Protein AF-A0A2I0BHC4-F1 (afdb_monomer_lite)

Sequence (201 aa):
MYQMEDRLASLAQVNAEWVNKSEIARGEFNRSLADVNQAHSVHVKDLQKRIRELEDEKEALRKEGRRLRDERTEARDASTGAKEAILEAHHREELLKSEVHSLRALVENSSGWRGRHMEDLEEAVRRAVKIVSASPVGHHVRSQAAFDALLQTLVGVSILNQENIRGPAVLSFCGPKGPDRFFDAESPYPEEIPPPKSYAG

Radius of gyration: 64.4 Å; chains: 1; bounding box: 142×66×162 Å

Secondary structure (DSSP, 8-state):
-HHHHHHHHHHHHHHHHHHHHHHHHHHHHHHHHHHHHHHHHHHHHHHHHHHHHHHHHHHHHHHHHHHHHHHHHHHHHHHHHHHHHHHHHHHHHHHHHHHHHHHHHHHHHHHHHHHHHHHHHHHHHHHHHHHHHHSHHHHH---HHHHHHHHHHHHHTTSS-TTGGGSHHHHTTS-TT-SGGGTS----PPPPPPPPPP---

Foldseek 3Di:
DVVVVVVVVVVVVVVVVVVVVVVVVVVVVVVVVVVVVVVVVVVVVVVVVVVVVVVVVVVVVVVVVVVVVVVVVVVVVVVVVVVVVVVVVVVVVVVVVVVVVVVVVVVVVVVVVVVVVVVVVVVVVVVVVVVLCPDPVVVVPVVLVVLLVVLLVCVVVVVDDPVCCVDPVNQVSNPPVTDCVSVDPDDDDDDDDDDDDDDDD

pLDDT: mean 85.64, std 16.28, range [39.22, 98.88]

Organism: NCBI:txid1088818

Structure (mmCIF, N/CA/C/O backbone):
data_AF-A0A2I0BHC4-F1
#
_entry.id   AF-A0A2I0BHC4-F1
#
loop_
_atom_site.group_PDB
_atom_site.id
_atom_site.type_symbol
_atom_site.label_atom_id
_atom_site.label_alt_id
_atom_site.label_comp_id
_atom_site.label_asym_id
_atom_site.label_entity_id
_atom_site.label_seq_id
_atom_site.pdbx_PDB_ins_code
_atom_site.Cartn_x
_atom_site.Cartn_y
_atom_site.Cartn_z
_atom_site.occupancy
_atom_site.B_iso_or_equiv
_atom_site.auth_seq_id
_atom_site.auth_comp_id
_atom_site.auth_asym_id
_atom_site.auth_atom_id
_atom_site.pdbx_PDB_model_num
ATOM 1 N N . MET A 1 1 ? -60.371 -20.554 84.204 1.00 65.62 1 MET A N 1
ATOM 2 C CA . MET A 1 1 ? -59.142 -19.747 84.048 1.00 65.62 1 MET A CA 1
ATOM 3 C C . MET A 1 1 ? -58.117 -20.475 83.178 1.00 65.62 1 MET A C 1
ATOM 5 O O . MET A 1 1 ? -57.851 -19.982 82.094 1.00 65.62 1 MET A O 1
ATOM 9 N N . TYR A 1 2 ? -57.701 -21.695 83.541 1.00 78.69 2 TYR A N 1
ATOM 10 C CA . TYR A 1 2 ? -56.690 -22.496 82.821 1.00 78.69 2 TYR A CA 1
ATOM 11 C C . TYR A 1 2 ? -56.811 -22.607 81.281 1.00 78.69 2 TYR A C 1
ATOM 13 O O . TYR A 1 2 ? -55.813 -22.468 80.589 1.00 78.69 2 TYR A O 1
ATOM 21 N N . GLN A 1 3 ? -58.004 -22.795 80.697 1.00 84.56 3 GLN A N 1
ATOM 22 C CA . GLN A 1 3 ? -58.142 -22.922 79.226 1.00 84.56 3 GLN A CA 1
ATOM 23 C C . GLN A 1 3 ? -57.771 -21.657 78.429 1.00 84.56 3 GLN A C 1
ATOM 25 O O . GLN A 1 3 ? -57.372 -21.759 77.270 1.00 84.56 3 GLN A O 1
ATOM 30 N N . MET A 1 4 ? -57.947 -20.463 79.007 1.00 89.12 4 MET A N 1
ATOM 31 C CA . MET A 1 4 ? -57.560 -19.223 78.325 1.00 89.12 4 MET A CA 1
ATOM 32 C C . MET A 1 4 ? -56.047 -19.021 78.357 1.00 89.12 4 MET A C 1
ATOM 34 O O . MET A 1 4 ? -55.477 -18.590 77.358 1.00 89.12 4 MET A O 1
ATOM 38 N N . GLU A 1 5 ? -55.406 -19.361 79.473 1.00 90.31 5 GLU A N 1
ATOM 39 C CA . GLU A 1 5 ? -53.951 -19.276 79.635 1.00 90.31 5 GLU A CA 1
ATOM 40 C C . GLU A 1 5 ? -53.238 -20.199 78.640 1.00 90.31 5 GLU A C 1
ATOM 42 O O . GLU A 1 5 ? -52.312 -19.768 77.957 1.00 90.31 5 GLU A O 1
ATOM 47 N N . ASP A 1 6 ? -53.747 -21.419 78.461 1.00 92.56 6 ASP A N 1
ATOM 48 C CA . ASP A 1 6 ? -53.183 -22.409 77.536 1.00 92.56 6 ASP A CA 1
ATOM 49 C C . ASP A 1 6 ? -53.297 -21.974 76.059 1.00 92.56 6 ASP A C 1
ATOM 51 O O . ASP A 1 6 ? -52.372 -22.128 75.254 1.00 92.56 6 ASP A O 1
ATOM 55 N N . ARG A 1 7 ? -54.418 -21.330 75.694 1.00 93.38 7 ARG A N 1
ATOM 56 C CA . ARG A 1 7 ? -54.598 -20.716 74.365 1.00 93.38 7 ARG A CA 1
ATOM 57 C C . ARG A 1 7 ? -53.662 -19.534 74.136 1.00 93.38 7 ARG A C 1
ATOM 59 O O . ARG A 1 7 ? -53.123 -19.401 73.039 1.00 93.38 7 ARG A O 1
ATOM 66 N N . LEU A 1 8 ? -53.480 -18.675 75.140 1.00 94.19 8 LEU A N 1
ATOM 67 C CA . LEU A 1 8 ? -52.561 -17.539 75.051 1.00 94.19 8 LEU A CA 1
ATOM 68 C C . LEU A 1 8 ? -51.112 -18.012 74.909 1.00 94.19 8 LEU A C 1
ATOM 70 O O . LEU A 1 8 ? -50.389 -17.485 74.065 1.00 94.19 8 LEU A O 1
ATOM 74 N N . ALA A 1 9 ? -50.714 -19.041 75.659 1.00 93.56 9 ALA A N 1
ATOM 75 C CA . ALA A 1 9 ? -49.398 -19.660 75.535 1.00 93.56 9 ALA A CA 1
ATOM 76 C C . ALA A 1 9 ? -49.176 -20.252 74.131 1.00 93.56 9 ALA A C 1
ATOM 78 O O . ALA A 1 9 ? -48.150 -19.986 73.504 1.00 93.56 9 ALA A O 1
ATOM 79 N N . SER A 1 10 ? -50.172 -20.964 73.591 1.00 95.00 10 SER A N 1
ATOM 80 C CA . SER A 1 10 ? -50.117 -21.521 72.230 1.00 95.00 10 SER A CA 1
ATOM 81 C C . SER A 1 10 ? -49.962 -20.433 71.159 1.00 95.00 10 SER A C 1
ATOM 83 O O . SER A 1 10 ? -49.148 -20.562 70.245 1.00 95.00 10 SER A O 1
ATOM 85 N N . LEU A 1 11 ? -50.709 -19.329 71.274 1.00 95.75 11 LEU A N 1
ATOM 86 C CA . LEU A 1 11 ? -50.592 -18.194 70.353 1.00 95.75 11 LEU A CA 1
ATOM 87 C C . LEU A 1 11 ? -49.229 -17.504 70.460 1.00 95.75 11 LEU A C 1
ATOM 89 O O . LEU A 1 11 ? -48.648 -17.145 69.437 1.00 95.75 11 LEU A O 1
ATOM 93 N N . ALA A 1 12 ? -48.704 -17.342 71.676 1.00 95.31 12 ALA A N 1
ATOM 94 C CA . ALA A 1 12 ? -47.380 -16.772 71.893 1.00 95.31 12 ALA A CA 1
ATOM 95 C C . ALA A 1 12 ? -46.282 -17.632 71.246 1.00 95.31 12 ALA A C 1
ATOM 97 O O . ALA A 1 12 ? -45.391 -17.084 70.596 1.00 95.31 12 ALA A O 1
ATOM 98 N N . GLN A 1 13 ? -46.379 -18.963 71.350 1.00 96.12 13 GLN A N 1
ATOM 99 C CA . GLN A 1 13 ? -45.449 -19.888 70.702 1.00 96.12 13 GLN A CA 1
ATOM 100 C C . GLN A 1 13 ? -45.498 -19.772 69.173 1.00 96.12 13 GLN A C 1
ATOM 102 O O . GLN A 1 13 ? -44.459 -19.595 68.540 1.00 96.12 13 GLN A O 1
ATOM 107 N N . VAL A 1 14 ? -46.693 -19.810 68.573 1.00 96.44 14 VAL A N 1
ATOM 108 C CA . VAL A 1 14 ? -46.846 -19.681 67.112 1.00 96.44 14 VAL A CA 1
ATOM 109 C C . VAL A 1 14 ? -46.322 -18.331 66.619 1.00 96.44 14 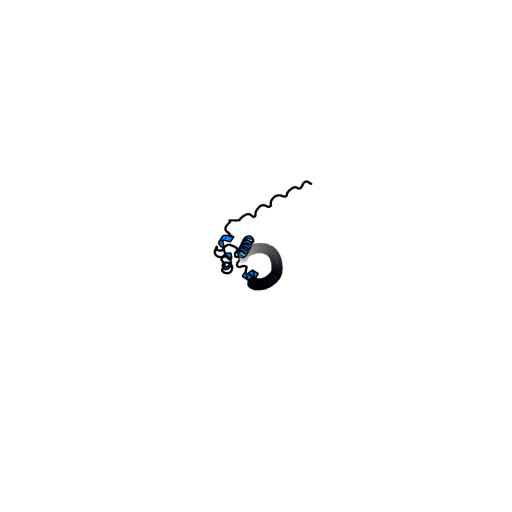VAL A C 1
ATOM 111 O O . VAL A 1 14 ? -45.653 -18.268 65.588 1.00 96.44 14 VAL A O 1
ATOM 114 N N . ASN A 1 15 ? -46.575 -17.251 67.364 1.00 96.69 15 ASN A N 1
ATOM 115 C CA . ASN A 1 15 ? -46.055 -15.930 67.029 1.00 96.69 15 ASN A CA 1
ATOM 116 C C . ASN A 1 15 ? -44.517 -15.895 67.088 1.00 96.69 15 ASN A C 1
ATOM 118 O O . ASN A 1 15 ? -43.885 -15.378 66.171 1.00 96.69 15 ASN A O 1
ATOM 122 N N . ALA A 1 16 ? -43.905 -16.495 68.115 1.00 96.62 16 ALA A N 1
ATOM 123 C CA . ALA A 1 16 ? -42.450 -16.590 68.227 1.00 96.62 16 ALA A CA 1
ATOM 124 C C . ALA A 1 16 ? -41.828 -17.403 67.076 1.00 96.62 16 ALA A C 1
ATOM 126 O O . ALA A 1 16 ? -40.830 -16.983 66.488 1.00 96.62 16 ALA A O 1
ATOM 127 N N . GLU A 1 17 ? -42.439 -18.529 66.696 1.00 96.62 17 GLU A N 1
ATOM 128 C CA . GLU A 1 17 ? -42.002 -19.323 65.543 1.00 96.62 17 GLU A CA 1
ATOM 129 C C . GLU A 1 17 ? -42.122 -18.551 64.226 1.00 96.62 17 GLU A C 1
ATOM 131 O O . GLU A 1 17 ? -41.227 -18.634 63.380 1.00 96.62 17 GLU A O 1
ATOM 136 N N . TRP A 1 18 ? -43.212 -17.802 64.038 1.00 97.50 18 TRP A N 1
ATOM 137 C CA . TRP A 1 18 ? -43.411 -16.983 62.845 1.00 97.50 18 TRP A CA 1
ATOM 138 C C . TRP A 1 18 ? -42.377 -15.860 62.759 1.00 97.50 18 TRP A C 1
ATOM 140 O O . TRP A 1 18 ? -41.764 -15.685 61.707 1.00 97.50 18 TRP A O 1
ATOM 150 N N . VAL A 1 19 ? -42.122 -15.159 63.870 1.00 97.56 19 VAL A N 1
ATOM 151 C CA . VAL A 1 19 ? -41.084 -14.122 63.946 1.00 97.56 19 VAL A CA 1
ATOM 152 C C . VAL A 1 19 ? -39.726 -14.716 63.580 1.00 97.56 19 VAL A C 1
ATOM 154 O O . VAL A 1 19 ? -39.088 -14.210 62.660 1.00 97.56 19 VAL A O 1
ATOM 157 N N . ASN A 1 20 ? -39.335 -15.840 64.187 1.00 97.31 20 ASN A N 1
ATOM 158 C CA . ASN A 1 20 ? -38.066 -16.505 63.884 1.00 97.31 20 ASN A CA 1
ATOM 159 C C . ASN A 1 20 ? -37.954 -16.902 62.398 1.00 97.31 20 ASN A C 1
ATOM 161 O O . ASN A 1 20 ? -36.960 -16.601 61.740 1.00 97.31 20 ASN A O 1
ATOM 165 N N . LYS A 1 21 ? -39.000 -17.513 61.822 1.00 97.62 21 LYS A N 1
ATOM 166 C CA . LYS A 1 21 ? -39.034 -17.855 60.387 1.00 97.62 21 LYS A CA 1
ATOM 167 C C . LYS A 1 21 ? -38.923 -16.615 59.497 1.00 97.62 21 LYS A C 1
ATOM 169 O O . LYS A 1 21 ? -38.209 -16.651 58.497 1.00 97.62 21 LYS A O 1
ATOM 174 N N . SER A 1 22 ? -39.594 -15.520 59.860 1.00 97.12 22 SER A N 1
ATOM 175 C CA . SER A 1 22 ? -39.532 -14.257 59.116 1.00 97.12 22 SER A CA 1
ATOM 176 C C . SER A 1 22 ? -38.131 -13.638 59.148 1.00 97.12 22 SER A C 1
ATOM 178 O O . SER A 1 22 ? -37.660 -13.114 58.139 1.00 97.12 22 SER A O 1
ATOM 180 N N . GLU A 1 23 ? -37.429 -13.747 60.278 1.00 97.69 23 GLU A N 1
ATOM 181 C CA . GLU A 1 23 ? -36.067 -13.242 60.424 1.00 97.69 23 GLU A CA 1
ATOM 182 C C . GLU A 1 23 ? -35.067 -14.064 59.618 1.00 97.69 23 GLU A C 1
ATOM 184 O O . GLU A 1 23 ? -34.221 -13.477 58.940 1.00 97.69 23 GLU A O 1
ATOM 189 N N . ILE A 1 24 ? -35.208 -15.394 59.620 1.00 97.69 24 ILE A N 1
ATOM 190 C CA . ILE A 1 24 ? -34.399 -16.296 58.791 1.00 97.69 24 ILE A CA 1
ATOM 191 C C . ILE A 1 24 ? -34.596 -15.968 57.308 1.00 97.69 24 ILE A C 1
ATOM 193 O O . ILE A 1 24 ? -33.618 -15.691 56.614 1.00 97.69 24 ILE A O 1
ATOM 197 N N . ALA A 1 25 ? -35.848 -15.900 56.840 1.00 97.75 25 ALA A N 1
ATOM 198 C CA . ALA A 1 25 ? -36.158 -15.588 55.444 1.00 97.75 25 ALA A CA 1
ATOM 199 C C . ALA A 1 25 ? -35.627 -14.205 55.026 1.00 97.75 25 ALA A C 1
ATOM 201 O O . ALA A 1 25 ? -35.065 -14.043 53.943 1.00 97.75 25 ALA A O 1
ATOM 202 N N . ARG A 1 26 ? -35.741 -13.199 55.903 1.00 97.94 26 ARG A N 1
ATOM 203 C CA . ARG A 1 26 ? -35.167 -11.865 55.675 1.00 97.94 26 ARG A CA 1
ATOM 204 C C . ARG A 1 26 ? -33.637 -11.907 55.599 1.00 97.94 26 ARG A C 1
ATOM 206 O O . ARG A 1 26 ? -33.050 -11.220 54.766 1.00 97.94 26 ARG A O 1
ATOM 213 N N . GLY A 1 27 ? -32.989 -12.695 56.456 1.00 98.19 27 GLY A N 1
ATOM 214 C CA . GLY A 1 27 ? -31.540 -12.895 56.440 1.00 98.19 27 GLY A CA 1
ATOM 215 C C . GLY A 1 27 ? -31.051 -13.547 55.146 1.00 98.19 27 GLY A C 1
ATOM 216 O O . GLY A 1 27 ? -30.073 -13.084 54.560 1.00 98.19 27 GLY A O 1
ATOM 217 N N . GLU A 1 28 ? -31.756 -14.573 54.671 1.00 98.12 28 GLU A N 1
ATOM 218 C CA . GLU A 1 28 ? -31.482 -15.233 53.390 1.00 98.12 28 GLU A CA 1
ATOM 219 C C . GLU A 1 28 ? -31.669 -14.280 52.211 1.00 98.12 28 GLU A C 1
ATOM 221 O O . GLU A 1 28 ? -30.762 -14.148 51.391 1.00 98.12 28 GLU A O 1
ATOM 226 N N . PHE A 1 29 ? -32.782 -13.540 52.176 1.00 98.19 29 PHE A N 1
ATOM 227 C CA . PHE A 1 29 ? -33.034 -12.536 51.144 1.00 98.19 29 PHE A CA 1
ATOM 228 C C . PHE A 1 29 ? -31.921 -11.483 51.084 1.00 98.19 29 PHE A C 1
ATOM 230 O O . PHE A 1 29 ? -31.402 -11.189 50.007 1.00 98.19 29 PHE A O 1
ATOM 237 N N . ASN A 1 30 ? -31.504 -10.949 52.236 1.00 98.44 30 ASN A N 1
ATOM 238 C CA . ASN A 1 30 ? -30.425 -9.964 52.302 1.00 98.44 30 ASN A CA 1
ATOM 239 C C . ASN A 1 30 ? -29.086 -10.537 51.823 1.00 98.44 30 ASN A C 1
ATOM 241 O O . ASN A 1 30 ? -28.328 -9.832 51.157 1.00 98.44 30 ASN A O 1
ATOM 245 N N . ARG A 1 31 ? -28.797 -11.808 52.130 1.00 98.31 31 ARG A N 1
ATOM 246 C CA . ARG A 1 31 ? -27.588 -12.487 51.650 1.00 98.31 31 ARG A CA 1
ATOM 247 C C . ARG A 1 31 ? -27.622 -12.658 50.131 1.00 98.31 31 ARG A C 1
ATOM 249 O O . ARG A 1 31 ? -26.688 -12.232 49.465 1.00 98.31 31 ARG A O 1
ATOM 256 N N . SER A 1 32 ? -28.726 -13.163 49.577 1.00 98.25 32 SER A N 1
ATOM 257 C CA . SER A 1 32 ? -28.897 -13.283 48.124 1.00 98.25 32 SER A CA 1
ATOM 258 C C . SER A 1 32 ? -28.801 -11.932 47.414 1.00 98.25 32 SER A C 1
ATOM 260 O O . SER A 1 32 ? -28.185 -11.833 46.356 1.00 98.25 32 SER A O 1
ATOM 262 N N . LEU A 1 33 ? -29.366 -10.873 47.999 1.00 98.38 33 LEU A N 1
ATOM 263 C CA . LEU A 1 33 ? -29.264 -9.525 47.448 1.00 98.38 33 LEU A CA 1
ATOM 264 C C . LEU A 1 33 ? -27.813 -9.020 47.449 1.00 98.38 33 LEU A C 1
ATOM 266 O O . LEU A 1 33 ? -27.377 -8.412 46.471 1.00 98.38 33 LEU A O 1
ATOM 270 N N . ALA A 1 34 ? -27.057 -9.280 48.518 1.00 98.44 34 ALA A N 1
ATOM 271 C CA . ALA A 1 34 ? -25.6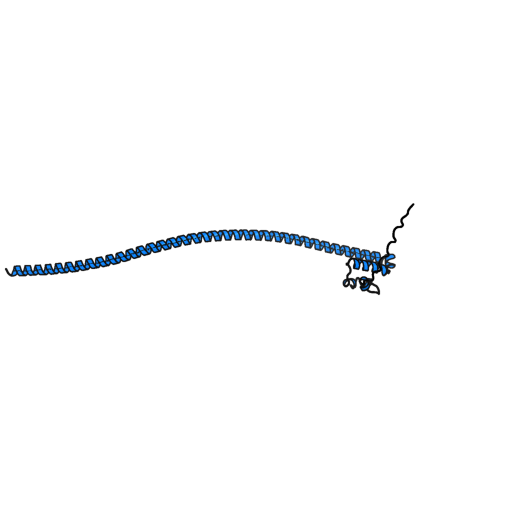40 -8.935 48.590 1.00 98.44 34 ALA A CA 1
ATOM 272 C C . ALA A 1 34 ? -24.819 -9.676 47.520 1.00 98.44 34 ALA A C 1
ATOM 274 O O . ALA A 1 34 ? -24.042 -9.034 46.812 1.00 98.44 34 ALA A O 1
ATOM 275 N N . ASP A 1 35 ? -25.055 -10.978 47.339 1.00 98.44 35 ASP A N 1
ATOM 276 C CA . ASP A 1 35 ? -24.372 -11.798 46.331 1.00 98.44 35 ASP A CA 1
ATOM 277 C C . ASP A 1 35 ? -24.660 -11.295 44.907 1.00 98.44 35 ASP A C 1
ATOM 279 O O . ASP A 1 35 ? -23.743 -11.119 44.099 1.00 98.44 35 ASP A O 1
ATOM 283 N N . VAL A 1 36 ? -25.926 -10.982 44.603 1.00 98.44 36 VAL A N 1
ATOM 284 C CA . VAL A 1 36 ? -26.333 -10.424 43.303 1.00 98.44 36 VAL A CA 1
ATOM 285 C C . VAL A 1 36 ? -25.693 -9.058 43.066 1.00 98.44 36 VAL A C 1
ATOM 287 O O . VAL A 1 36 ? -25.156 -8.812 41.985 1.00 98.44 36 VAL A O 1
ATOM 290 N N . ASN 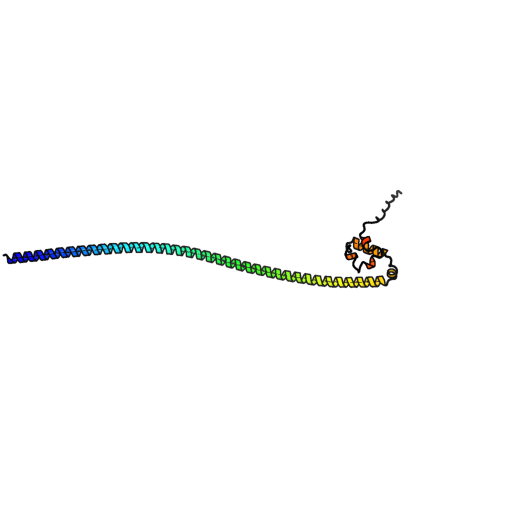A 1 37 ? -25.693 -8.176 44.067 1.00 98.44 37 ASN A N 1
ATOM 291 C CA . ASN A 1 37 ? -25.067 -6.858 43.954 1.00 98.44 37 ASN A CA 1
ATOM 292 C C . ASN A 1 37 ? -23.553 -6.965 43.734 1.00 98.44 37 ASN A C 1
ATOM 294 O O . ASN A 1 37 ? -22.983 -6.214 42.937 1.00 98.44 37 ASN A O 1
ATOM 298 N N . GLN A 1 38 ? -22.897 -7.916 44.401 1.00 98.56 38 GLN A N 1
ATOM 299 C CA . GLN A 1 38 ? -21.477 -8.179 44.207 1.00 98.56 38 GLN A CA 1
ATOM 300 C C . GLN A 1 38 ? -21.195 -8.694 42.791 1.00 98.56 38 GLN A C 1
ATOM 302 O O . GLN A 1 38 ? -20.325 -8.146 42.111 1.00 98.56 38 GLN A O 1
ATOM 307 N N . ALA A 1 39 ? -21.951 -9.688 42.318 1.00 98.50 39 ALA A N 1
ATOM 308 C CA . ALA A 1 39 ? -21.816 -10.220 40.963 1.00 98.50 39 ALA A CA 1
ATOM 309 C C . ALA A 1 39 ? -22.061 -9.137 39.899 1.00 98.50 39 ALA A C 1
ATOM 311 O O . ALA A 1 39 ? -21.287 -9.007 38.948 1.00 98.50 39 ALA A O 1
ATOM 312 N N . HIS A 1 40 ? -23.083 -8.301 40.096 1.00 98.62 40 HIS A N 1
ATOM 313 C CA . HIS A 1 40 ? -23.379 -7.177 39.215 1.00 98.62 40 HIS A CA 1
ATOM 314 C C . HIS A 1 40 ? -22.222 -6.170 39.167 1.00 98.62 40 HIS A C 1
ATOM 316 O O . HIS A 1 40 ? -21.798 -5.767 38.085 1.00 98.62 40 HIS A O 1
ATOM 322 N N . SER A 1 41 ? -21.654 -5.811 40.322 1.00 98.62 41 SER A N 1
ATOM 323 C CA . SER A 1 41 ? -20.503 -4.904 40.407 1.00 98.62 41 SER A CA 1
ATOM 324 C C . SER A 1 41 ? -19.274 -5.447 39.672 1.00 98.62 41 SER A C 1
ATOM 326 O O . SER A 1 41 ? -18.611 -4.707 38.941 1.00 98.62 41 SER A O 1
ATOM 328 N N . VAL A 1 42 ? -18.987 -6.747 39.810 1.00 98.69 42 VAL A N 1
ATOM 329 C CA . VAL A 1 42 ? -17.896 -7.412 39.078 1.00 98.69 42 VAL A CA 1
ATOM 330 C C . VAL A 1 42 ? -18.135 -7.341 37.570 1.00 98.69 42 VAL A C 1
ATOM 332 O O . VAL A 1 42 ? -17.242 -6.928 36.832 1.00 98.69 42 VAL A O 1
ATOM 335 N N . HIS A 1 43 ? -19.346 -7.665 37.116 1.00 98.62 43 HIS A N 1
ATOM 336 C CA . HIS A 1 43 ? -19.692 -7.640 35.696 1.00 98.62 43 HIS A CA 1
ATOM 337 C C . HIS A 1 43 ? -19.614 -6.229 35.091 1.00 98.62 43 HIS A C 1
ATOM 339 O O . HIS A 1 43 ? -19.072 -6.047 34.005 1.00 98.62 43 HIS A O 1
ATOM 345 N N . VAL A 1 44 ? -20.088 -5.201 35.804 1.00 98.81 44 VAL A N 1
ATOM 346 C CA . VAL A 1 44 ? -19.980 -3.805 35.347 1.00 98.81 44 VAL A CA 1
ATOM 347 C C . VAL A 1 44 ? -18.517 -3.385 35.195 1.00 98.81 44 VAL A C 1
ATOM 349 O O . VAL A 1 44 ? -18.168 -2.746 34.203 1.00 98.81 44 VAL A O 1
ATOM 352 N N . LYS A 1 45 ? -17.643 -3.765 36.135 1.00 98.75 45 LYS A N 1
ATOM 353 C CA . LYS A 1 45 ? -16.205 -3.467 36.041 1.00 98.75 45 LYS A CA 1
ATOM 354 C C . LYS A 1 45 ? -15.542 -4.173 34.862 1.00 98.75 45 LYS A C 1
ATOM 356 O O . LYS A 1 45 ? -14.703 -3.565 34.198 1.00 98.75 45 LYS A O 1
ATOM 361 N N . ASP A 1 46 ? -15.920 -5.420 34.595 1.00 98.81 46 ASP A N 1
ATOM 362 C CA . ASP A 1 46 ? -15.430 -6.164 33.434 1.00 98.81 46 ASP A CA 1
ATOM 363 C C . ASP A 1 46 ? -15.858 -5.494 32.120 1.00 98.81 46 ASP A C 1
ATOM 365 O O . ASP A 1 46 ? -15.016 -5.193 31.275 1.00 98.81 46 ASP A O 1
ATOM 369 N N . LEU A 1 47 ? -17.135 -5.117 31.996 1.00 98.81 47 LEU A N 1
ATOM 370 C CA . LEU A 1 47 ? -17.625 -4.375 30.831 1.00 98.81 47 LEU A CA 1
ATOM 371 C C . LEU A 1 47 ? -16.904 -3.033 30.654 1.00 98.81 47 LEU A C 1
ATOM 373 O O . LEU A 1 47 ? -16.487 -2.699 29.548 1.00 98.81 47 LEU A O 1
ATOM 377 N N . GLN A 1 48 ? -16.694 -2.277 31.732 1.00 98.88 48 GLN A N 1
ATOM 378 C CA . GLN A 1 48 ? -15.925 -1.028 31.688 1.00 98.88 48 GLN A CA 1
ATOM 379 C C . GLN A 1 48 ? -14.471 -1.246 31.251 1.00 98.88 48 GLN A C 1
ATOM 381 O O . GLN A 1 48 ? -13.879 -0.388 30.596 1.00 98.88 48 GLN A O 1
ATOM 386 N N . LYS A 1 49 ? -13.862 -2.376 31.622 1.00 98.75 49 LYS A N 1
ATOM 387 C CA . LYS A 1 49 ? -12.527 -2.756 31.149 1.00 98.75 49 LYS A CA 1
ATOM 388 C C . LYS A 1 49 ? -12.552 -3.065 29.650 1.00 98.75 49 LYS A C 1
ATOM 390 O O . LYS A 1 49 ? -11.787 -2.454 28.913 1.00 98.75 49 LYS A O 1
ATOM 395 N N . ARG A 1 50 ? -13.479 -3.917 29.208 1.00 98.81 50 ARG A N 1
ATOM 396 C CA . ARG A 1 50 ? -13.653 -4.312 27.802 1.00 98.81 50 ARG A CA 1
ATOM 397 C C . ARG A 1 50 ? -13.901 -3.112 26.885 1.00 98.81 50 ARG A C 1
ATOM 399 O O . ARG A 1 50 ? -13.355 -3.056 25.792 1.00 98.81 50 ARG A O 1
ATOM 406 N N . ILE A 1 51 ? -14.712 -2.148 27.328 1.00 98.81 51 ILE A N 1
ATOM 407 C CA . ILE A 1 51 ? -14.993 -0.922 26.566 1.00 98.81 51 ILE A CA 1
ATOM 408 C C . ILE A 1 51 ? -13.702 -0.137 26.316 1.00 98.81 51 ILE A C 1
ATOM 410 O O . ILE A 1 51 ? -13.449 0.242 25.178 1.00 98.81 51 ILE A O 1
ATOM 414 N N . ARG A 1 52 ? -12.863 0.046 27.343 1.00 98.81 52 ARG A N 1
ATOM 415 C CA . ARG A 1 52 ? -11.579 0.749 27.196 1.00 98.81 52 ARG A CA 1
ATOM 416 C C . ARG A 1 52 ? -10.620 0.016 26.261 1.00 98.81 52 ARG A C 1
ATOM 418 O O . ARG A 1 52 ? -10.051 0.638 25.377 1.00 98.81 52 ARG A O 1
ATOM 425 N N . GLU A 1 53 ? -10.500 -1.303 26.408 1.00 98.81 53 GLU A N 1
ATOM 426 C CA . GLU A 1 53 ? -9.668 -2.128 25.517 1.00 98.81 53 GLU A CA 1
ATOM 427 C C . GLU A 1 53 ? -10.106 -1.982 24.048 1.00 98.81 53 GLU A C 1
ATOM 429 O O . GLU A 1 53 ? -9.278 -1.760 23.167 1.00 98.81 53 GLU A O 1
ATOM 434 N N . LEU A 1 54 ? -11.416 -2.010 23.783 1.00 98.81 54 LEU A N 1
ATOM 435 C CA . LEU A 1 54 ? -11.959 -1.812 22.436 1.00 98.81 54 LEU A CA 1
ATOM 436 C C . LEU A 1 54 ? -11.731 -0.393 21.897 1.00 98.81 54 LEU A C 1
ATOM 438 O O . LEU A 1 54 ? -11.547 -0.212 20.692 1.00 98.81 54 LEU A O 1
ATOM 442 N N . GLU A 1 55 ? -11.764 0.627 22.754 1.00 98.81 55 GLU A N 1
ATOM 443 C CA . GLU A 1 55 ? -11.440 2.003 22.367 1.00 98.81 55 GLU A CA 1
ATOM 444 C C . GLU A 1 55 ? -9.968 2.140 21.958 1.00 98.81 55 GLU A C 1
ATOM 446 O O . GLU A 1 55 ? -9.680 2.751 20.922 1.00 98.81 55 GLU A O 1
ATOM 451 N N . ASP A 1 56 ? -9.062 1.509 22.707 1.00 98.75 56 ASP A N 1
ATOM 452 C CA . ASP A 1 56 ? -7.630 1.476 22.408 1.00 98.75 56 ASP A CA 1
ATOM 453 C C . ASP A 1 56 ? -7.346 0.728 21.094 1.00 98.75 56 ASP A C 1
ATOM 455 O O . ASP A 1 56 ? -6.646 1.247 20.216 1.00 98.75 56 ASP A O 1
ATOM 459 N N . GLU A 1 57 ? -7.945 -0.452 20.900 1.00 98.81 57 GLU A N 1
ATOM 460 C CA . GLU A 1 57 ? -7.843 -1.229 19.656 1.00 98.81 57 GLU A CA 1
ATOM 461 C C . GLU A 1 57 ? -8.373 -0.446 18.451 1.00 98.81 57 GLU A C 1
ATOM 463 O O . GLU A 1 57 ? -7.745 -0.398 17.389 1.00 98.81 57 GLU A O 1
ATOM 468 N N . LYS A 1 58 ? -9.515 0.227 18.609 1.00 98.69 58 LYS A N 1
ATOM 469 C CA . LYS A 1 58 ? -10.096 1.069 17.562 1.00 98.69 58 LYS A CA 1
ATOM 470 C C . LYS A 1 58 ? -9.156 2.207 17.175 1.00 98.69 58 LYS A C 1
ATOM 472 O O . LYS A 1 58 ? -9.043 2.519 15.986 1.00 98.69 58 LYS A O 1
ATOM 477 N N . GLU A 1 59 ? -8.482 2.840 18.133 1.00 98.69 59 GLU A N 1
ATOM 478 C CA . GLU A 1 59 ? -7.512 3.890 17.819 1.00 98.69 59 GLU A CA 1
ATOM 479 C C . GLU A 1 59 ? -6.241 3.332 17.168 1.00 98.69 59 GLU A C 1
ATOM 481 O O . GLU A 1 59 ? -5.723 3.939 16.225 1.00 98.69 59 GLU A O 1
ATOM 486 N N . ALA A 1 60 ? -5.778 2.152 17.584 1.00 98.75 60 ALA A N 1
ATOM 487 C CA . ALA A 1 60 ? -4.687 1.449 16.914 1.00 98.75 60 ALA A CA 1
ATOM 488 C C . ALA A 1 60 ? -5.029 1.154 15.441 1.00 98.75 60 ALA A C 1
ATOM 490 O O . ALA A 1 60 ? -4.248 1.486 14.548 1.00 98.75 60 ALA A O 1
ATOM 491 N N . LEU A 1 61 ? -6.237 0.653 15.161 1.00 98.81 61 LEU A N 1
ATOM 492 C CA . LEU A 1 61 ? -6.713 0.414 13.795 1.00 98.81 61 LEU A CA 1
ATOM 493 C C . LEU A 1 61 ? -6.812 1.701 12.969 1.00 98.81 61 LEU A C 1
ATOM 495 O O . LEU A 1 61 ? -6.499 1.699 11.777 1.00 98.81 61 LEU A O 1
ATOM 499 N N . ARG A 1 62 ? -7.206 2.829 13.572 1.00 98.75 62 ARG A N 1
ATOM 500 C CA . ARG A 1 62 ? -7.195 4.122 12.869 1.00 98.75 62 ARG A CA 1
ATOM 501 C C . ARG A 1 62 ? -5.785 4.571 12.500 1.00 98.75 62 ARG A C 1
ATOM 503 O O . ARG A 1 62 ? -5.609 5.118 11.410 1.00 98.75 62 ARG A O 1
ATOM 510 N N . LYS A 1 63 ? -4.805 4.373 13.389 1.00 98.75 63 LYS A N 1
ATOM 511 C CA . LYS A 1 63 ? -3.388 4.671 13.123 1.00 98.75 63 LYS A CA 1
ATOM 512 C C . LYS A 1 63 ? -2.851 3.800 11.993 1.00 98.75 63 LYS A C 1
ATOM 514 O O . LYS A 1 63 ? -2.294 4.339 11.042 1.00 98.75 63 LYS A O 1
ATOM 519 N N . GLU A 1 64 ? -3.109 2.499 12.048 1.00 98.69 64 GLU A N 1
ATOM 520 C CA . GLU A 1 64 ? -2.707 1.559 11.000 1.00 98.69 64 GLU A CA 1
ATOM 521 C C . GLU A 1 64 ? -3.347 1.912 9.653 1.00 98.69 64 GLU A C 1
ATOM 523 O O . GLU A 1 64 ? -2.674 2.005 8.631 1.00 98.69 64 GLU A O 1
ATOM 528 N N . GLY A 1 65 ? -4.644 2.227 9.656 1.00 98.75 65 GLY A N 1
ATOM 529 C CA . GLY A 1 65 ? -5.350 2.655 8.454 1.00 98.75 65 GLY A CA 1
ATOM 530 C C . GLY A 1 65 ? -4.816 3.963 7.861 1.00 98.75 65 GLY A C 1
ATOM 531 O O . GLY A 1 65 ? -4.908 4.145 6.650 1.00 98.75 65 GLY A O 1
ATOM 532 N N . ARG A 1 66 ? -4.273 4.881 8.679 1.00 98.75 66 ARG A N 1
ATOM 533 C CA . ARG A 1 66 ? -3.542 6.061 8.178 1.00 98.75 66 ARG A CA 1
ATOM 534 C C . ARG A 1 66 ? -2.239 5.631 7.503 1.00 98.75 66 ARG A C 1
ATOM 536 O O . ARG A 1 66 ? -2.080 5.934 6.328 1.00 98.75 66 ARG A O 1
ATOM 543 N N . ARG A 1 67 ? -1.406 4.836 8.185 1.00 98.81 67 ARG A N 1
ATOM 544 C CA . ARG A 1 67 ? -0.128 4.340 7.644 1.00 98.81 67 ARG A CA 1
ATOM 545 C C . ARG A 1 67 ? -0.298 3.642 6.293 1.00 98.81 67 ARG A C 1
ATOM 547 O O . ARG A 1 67 ? 0.380 3.986 5.336 1.00 98.81 67 ARG A O 1
ATOM 554 N N . LEU A 1 68 ? -1.267 2.732 6.184 1.00 98.75 68 LEU A N 1
ATOM 555 C CA . LEU A 1 68 ? -1.532 2.001 4.940 1.00 98.75 68 LEU A CA 1
ATOM 556 C C . LEU A 1 68 ? -2.009 2.902 3.792 1.00 98.75 68 LEU A C 1
ATOM 558 O O . LEU A 1 68 ? -1.783 2.584 2.625 1.00 98.75 68 LEU A O 1
ATOM 562 N N . ARG A 1 69 ? -2.696 4.015 4.085 1.00 98.69 69 ARG A N 1
ATOM 563 C CA . ARG A 1 69 ? -3.056 4.987 3.043 1.00 98.69 69 ARG A CA 1
ATOM 564 C C . ARG A 1 69 ? -1.826 5.722 2.531 1.00 98.69 69 ARG A C 1
ATOM 566 O O . ARG A 1 69 ? -1.719 5.868 1.317 1.00 98.69 69 ARG A O 1
ATOM 573 N N . ASP A 1 70 ? -0.927 6.111 3.428 1.00 98.62 70 ASP A N 1
ATOM 574 C CA . ASP A 1 70 ? 0.316 6.802 3.080 1.00 98.62 70 ASP A CA 1
ATOM 575 C C . ASP A 1 70 ? 1.236 5.881 2.253 1.00 98.62 70 ASP A C 1
ATOM 577 O O . ASP A 1 70 ? 1.665 6.252 1.159 1.00 98.62 70 ASP A O 1
ATOM 581 N N . GLU A 1 71 ? 1.415 4.627 2.684 1.00 98.62 71 GLU A N 1
ATOM 582 C CA . GLU A 1 71 ? 2.151 3.599 1.927 1.00 98.62 71 GLU A CA 1
ATOM 583 C C . GLU A 1 71 ? 1.535 3.367 0.536 1.00 98.62 71 GLU A C 1
ATOM 585 O O . GLU A 1 71 ? 2.238 3.251 -0.469 1.00 98.62 71 GLU A O 1
ATOM 590 N N . ARG A 1 72 ? 0.198 3.335 0.440 1.00 98.62 72 ARG A N 1
ATOM 591 C CA . ARG A 1 72 ? -0.493 3.182 -0.847 1.00 98.62 72 ARG A CA 1
ATOM 592 C C . ARG A 1 72 ? -0.252 4.373 -1.774 1.00 98.62 72 ARG A C 1
ATOM 594 O O . ARG A 1 72 ? -0.155 4.169 -2.986 1.00 98.62 72 ARG A O 1
ATOM 601 N N . THR A 1 73 ? -0.220 5.597 -1.247 1.00 98.50 73 THR A N 1
ATOM 602 C CA . THR A 1 73 ? 0.086 6.784 -2.056 1.00 98.50 73 THR A CA 1
ATOM 603 C C . THR A 1 73 ? 1.527 6.762 -2.548 1.00 98.50 73 THR A C 1
ATOM 605 O O . THR A 1 73 ? 1.741 6.913 -3.746 1.00 98.50 73 THR A O 1
ATOM 608 N N . GLU A 1 74 ? 2.486 6.423 -1.687 1.00 98.62 74 GLU A N 1
ATOM 609 C CA . GLU A 1 74 ? 3.898 6.302 -2.062 1.00 98.62 74 GLU A CA 1
ATOM 610 C C . GLU A 1 74 ? 4.117 5.228 -3.140 1.00 98.62 74 GLU A C 1
ATOM 612 O O . GLU A 1 74 ? 4.761 5.474 -4.160 1.00 98.62 74 GLU A O 1
ATOM 617 N N . ALA A 1 75 ? 3.499 4.054 -2.982 1.00 98.69 75 ALA A N 1
ATOM 618 C CA . ALA A 1 75 ? 3.572 2.985 -3.977 1.00 98.69 75 ALA A CA 1
ATOM 619 C C . ALA A 1 75 ? 2.966 3.397 -5.330 1.00 98.69 75 ALA A C 1
ATOM 621 O O . ALA A 1 75 ? 3.452 2.987 -6.390 1.00 98.69 75 ALA A O 1
ATOM 622 N N . ARG A 1 76 ? 1.900 4.208 -5.318 1.00 98.62 76 ARG A N 1
ATOM 623 C CA . ARG A 1 76 ? 1.297 4.740 -6.544 1.00 98.62 76 ARG A CA 1
ATOM 624 C C . ARG A 1 76 ? 2.246 5.708 -7.240 1.00 98.62 76 ARG A C 1
ATOM 626 O O . ARG A 1 76 ? 2.428 5.566 -8.448 1.00 98.62 76 ARG A O 1
ATOM 633 N N . ASP A 1 77 ? 2.852 6.622 -6.493 1.00 98.44 77 ASP A N 1
ATOM 634 C CA . ASP A 1 77 ? 3.774 7.626 -7.024 1.00 98.44 77 ASP A CA 1
ATOM 635 C C . ASP A 1 77 ? 5.033 6.961 -7.603 1.00 98.44 77 ASP A C 1
ATOM 637 O O . ASP A 1 77 ? 5.434 7.246 -8.737 1.00 98.44 77 ASP A O 1
ATOM 641 N N . ALA A 1 78 ? 5.584 5.968 -6.898 1.00 98.50 78 ALA A N 1
ATOM 642 C CA . ALA A 1 78 ? 6.683 5.141 -7.390 1.00 98.50 78 ALA A CA 1
ATOM 643 C C . ALA A 1 78 ? 6.303 4.378 -8.673 1.00 98.50 78 ALA A C 1
ATOM 645 O O . ALA A 1 78 ? 7.078 4.332 -9.629 1.00 98.50 78 ALA A O 1
ATOM 646 N N . SER A 1 79 ? 5.090 3.814 -8.737 1.00 98.44 79 SER A N 1
ATOM 647 C CA . SER A 1 79 ? 4.596 3.129 -9.937 1.00 98.44 79 SER A CA 1
ATOM 648 C C . SER A 1 79 ? 4.452 4.079 -11.127 1.00 98.44 79 SER A C 1
ATOM 650 O O . SER A 1 79 ? 4.787 3.704 -12.253 1.00 98.44 79 SER A O 1
ATOM 652 N N . THR A 1 80 ? 3.968 5.303 -10.907 1.00 98.50 80 THR A N 1
ATOM 653 C CA . THR A 1 80 ? 3.885 6.309 -11.972 1.00 98.50 80 THR A CA 1
ATOM 654 C C . THR A 1 80 ? 5.265 6.741 -12.452 1.00 98.50 80 THR A C 1
ATOM 656 O O . THR A 1 80 ? 5.483 6.744 -13.662 1.00 98.50 80 THR A O 1
ATOM 659 N N . GLY A 1 81 ? 6.216 6.979 -11.542 1.00 98.56 81 GLY A N 1
ATOM 660 C CA . GLY A 1 81 ? 7.597 7.303 -11.910 1.00 98.56 81 GLY A CA 1
ATOM 661 C C . GLY A 1 81 ? 8.277 6.175 -12.692 1.00 98.56 81 GLY A C 1
ATOM 662 O O . GLY A 1 81 ? 8.927 6.420 -13.704 1.00 98.56 81 GLY A O 1
ATOM 663 N N . ALA A 1 82 ? 8.056 4.916 -12.303 1.00 98.38 82 ALA A N 1
ATOM 664 C CA . ALA A 1 82 ? 8.582 3.765 -13.037 1.00 98.38 82 ALA A CA 1
ATOM 665 C C . ALA A 1 82 ? 8.012 3.665 -14.464 1.00 98.38 82 ALA A C 1
ATOM 667 O O . ALA A 1 82 ? 8.745 3.353 -15.401 1.00 98.38 82 ALA A O 1
ATOM 668 N N . LYS A 1 83 ? 6.716 3.947 -14.657 1.00 98.50 83 LYS A N 1
ATOM 669 C CA . LYS A 1 83 ? 6.097 3.959 -15.994 1.00 98.50 83 LYS A CA 1
ATOM 670 C C . LYS A 1 83 ? 6.679 5.051 -16.883 1.00 98.50 83 LYS A C 1
ATOM 672 O O . LYS A 1 83 ? 6.936 4.791 -18.054 1.00 98.50 83 LYS A O 1
ATOM 677 N N . GLU A 1 84 ? 6.892 6.241 -16.334 1.00 98.56 84 GLU A N 1
ATOM 678 C CA . GLU A 1 84 ? 7.513 7.351 -17.056 1.00 98.56 84 GLU A CA 1
ATOM 679 C C . GLU A 1 84 ? 8.946 7.004 -17.479 1.00 98.56 84 GLU A C 1
ATOM 681 O O . GLU A 1 84 ? 9.281 7.120 -18.657 1.00 98.56 84 GLU A O 1
ATOM 686 N N . ALA A 1 85 ? 9.745 6.446 -16.565 1.00 98.44 85 ALA A N 1
ATOM 687 C CA . ALA A 1 85 ? 11.106 6.001 -16.860 1.00 98.44 85 ALA A CA 1
ATOM 688 C C . ALA A 1 85 ? 11.158 4.915 -17.951 1.00 98.44 85 ALA A C 1
ATOM 690 O O . ALA A 1 85 ? 12.037 4.943 -18.811 1.00 98.44 85 ALA A O 1
ATOM 691 N N . ILE A 1 86 ? 10.209 3.969 -17.954 1.00 98.56 86 ILE A N 1
ATOM 692 C CA . ILE A 1 86 ? 10.107 2.944 -19.006 1.00 98.56 86 ILE A CA 1
ATOM 693 C C . ILE A 1 86 ? 9.803 3.581 -20.367 1.00 98.56 86 ILE A C 1
ATOM 695 O O . ILE A 1 86 ? 10.419 3.208 -21.364 1.00 98.56 86 ILE A O 1
ATOM 699 N N . LEU A 1 87 ? 8.876 4.542 -20.425 1.00 98.19 87 LEU A N 1
ATOM 700 C CA . LEU A 1 87 ? 8.543 5.235 -21.673 1.00 98.19 87 LEU A CA 1
ATOM 701 C C . LEU A 1 87 ? 9.723 6.059 -22.198 1.00 98.19 87 LEU A C 1
ATOM 703 O O . LEU A 1 87 ? 10.000 6.037 -23.397 1.00 98.19 87 LEU A O 1
ATOM 707 N N . GLU A 1 88 ? 10.448 6.742 -21.313 1.00 98.56 88 GLU A N 1
ATOM 708 C CA . GLU A 1 88 ? 11.652 7.485 -21.685 1.00 98.56 88 GLU A CA 1
ATOM 709 C C . GLU A 1 88 ? 12.754 6.549 -22.205 1.00 98.56 88 GLU A C 1
ATOM 711 O O . GLU A 1 88 ? 13.365 6.819 -23.241 1.00 98.56 88 GLU A O 1
ATOM 716 N N . ALA A 1 89 ? 12.975 5.416 -21.533 1.00 98.44 89 ALA A N 1
ATOM 717 C CA . ALA A 1 89 ? 13.928 4.404 -21.974 1.00 98.44 89 ALA A CA 1
ATOM 718 C C . ALA A 1 89 ? 13.562 3.841 -23.356 1.00 98.44 89 ALA A C 1
ATOM 720 O O . ALA A 1 89 ? 14.428 3.767 -24.228 1.00 98.44 89 ALA A O 1
ATOM 721 N N . HIS A 1 90 ? 12.284 3.529 -23.589 1.00 98.44 90 HIS A N 1
ATOM 722 C CA . HIS A 1 90 ? 11.795 3.077 -24.893 1.00 98.44 90 HIS A CA 1
ATOM 723 C C . HIS A 1 90 ? 12.014 4.138 -25.980 1.00 98.44 90 HIS A C 1
ATOM 725 O O . HIS A 1 90 ? 12.450 3.828 -27.085 1.00 98.44 90 HIS A O 1
ATOM 731 N N . HIS A 1 91 ? 11.747 5.413 -25.687 1.00 98.44 91 HIS A N 1
ATOM 732 C CA . HIS A 1 91 ? 11.989 6.488 -26.649 1.00 98.44 91 HIS A CA 1
ATOM 733 C C . HIS A 1 91 ? 13.473 6.601 -27.034 1.00 98.44 91 HIS A C 1
ATOM 735 O O . HIS A 1 91 ? 13.800 6.710 -28.217 1.00 98.44 91 HIS A O 1
ATOM 741 N N . ARG A 1 92 ? 14.378 6.516 -26.050 1.00 98.44 92 ARG A N 1
ATOM 742 C CA . ARG A 1 92 ? 15.832 6.503 -26.287 1.00 98.44 92 ARG A CA 1
ATOM 743 C C . ARG A 1 92 ? 16.267 5.289 -27.105 1.00 98.44 92 ARG A C 1
ATOM 745 O O . ARG A 1 92 ? 17.109 5.428 -27.987 1.00 98.44 92 ARG A O 1
ATOM 752 N N . GLU A 1 93 ? 15.692 4.120 -26.839 1.00 98.44 93 GLU A N 1
ATOM 753 C CA . GLU A 1 93 ? 15.956 2.907 -27.613 1.00 98.44 93 GLU A CA 1
ATOM 754 C C . GLU A 1 93 ? 15.582 3.090 -29.089 1.00 98.44 93 GLU A C 1
ATOM 756 O O . GLU A 1 93 ? 16.386 2.778 -29.965 1.00 98.44 93 GLU A O 1
ATOM 761 N N . GLU A 1 94 ? 14.403 3.642 -29.382 1.00 98.38 94 GLU A N 1
ATOM 762 C CA . GLU A 1 94 ? 13.964 3.890 -30.761 1.00 98.38 94 GLU A CA 1
ATOM 763 C C . GLU A 1 94 ? 14.853 4.911 -31.486 1.00 98.38 94 GLU A C 1
ATOM 765 O O . GLU A 1 94 ? 15.199 4.715 -32.656 1.00 98.38 94 GLU A O 1
ATOM 770 N N . LEU A 1 95 ? 15.306 5.958 -30.789 1.00 98.38 95 LEU A N 1
ATOM 771 C CA . LEU A 1 95 ? 16.293 6.893 -31.335 1.00 98.38 95 LEU A CA 1
ATOM 772 C C . LEU A 1 95 ? 17.598 6.174 -31.696 1.00 98.38 95 LEU A C 1
ATOM 774 O O . LEU A 1 95 ? 18.053 6.275 -32.836 1.00 98.38 95 LEU A O 1
ATOM 778 N N . LEU A 1 96 ? 18.155 5.386 -30.773 1.00 98.25 96 LEU A N 1
ATOM 779 C CA . LEU A 1 96 ? 19.382 4.624 -31.014 1.00 98.25 96 LEU A CA 1
ATOM 780 C C . LEU A 1 96 ? 19.214 3.597 -32.136 1.00 98.25 96 LEU A C 1
ATOM 782 O O . LEU A 1 96 ? 20.114 3.435 -32.958 1.00 98.25 96 LEU A O 1
ATOM 786 N N . LYS A 1 97 ? 18.057 2.930 -32.229 1.00 98.56 97 LYS A N 1
ATOM 787 C CA . LYS A 1 97 ? 17.740 2.054 -33.363 1.00 98.56 97 LYS A CA 1
ATOM 788 C C . LYS A 1 97 ? 17.819 2.839 -34.662 1.00 98.56 97 LYS A C 1
ATOM 790 O O . LYS A 1 97 ? 18.498 2.386 -35.581 1.00 98.56 97 LYS A O 1
ATOM 795 N N . SER A 1 98 ? 17.174 4.000 -34.755 1.00 97.50 98 SER A N 1
ATOM 796 C CA . SER A 1 98 ? 17.199 4.809 -35.979 1.00 97.50 98 SER A CA 1
ATOM 797 C C . SER A 1 98 ? 18.616 5.262 -36.364 1.00 97.50 98 SER A C 1
ATOM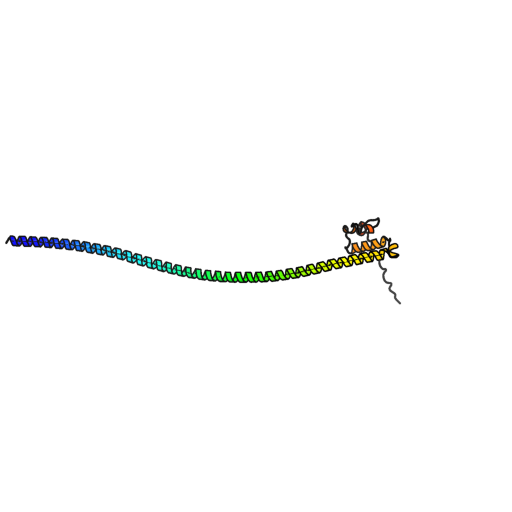 799 O O . SER A 1 98 ? 18.994 5.186 -37.534 1.00 97.50 98 SER A O 1
ATOM 801 N N . GLU A 1 99 ? 19.441 5.626 -35.382 1.00 98.12 99 GLU A N 1
ATOM 802 C CA . GLU A 1 99 ? 20.838 6.008 -35.585 1.00 98.12 99 GLU A CA 1
ATOM 803 C C . GLU A 1 99 ? 21.689 4.829 -36.071 1.00 98.12 99 GLU A C 1
ATOM 805 O O . GLU A 1 99 ? 22.406 4.949 -37.065 1.00 98.12 99 GLU A O 1
ATOM 810 N N . VAL A 1 100 ? 21.545 3.656 -35.448 1.00 98.06 100 VAL A N 1
ATOM 811 C CA . VAL A 1 100 ? 22.222 2.424 -35.879 1.00 98.06 100 VAL A CA 1
ATOM 812 C C . VAL A 1 100 ? 21.830 2.053 -37.311 1.00 98.06 100 VAL A C 1
ATOM 814 O O . VAL A 1 100 ? 22.696 1.658 -38.092 1.00 98.06 100 VAL A O 1
ATOM 817 N N . HIS A 1 101 ? 20.555 2.196 -37.688 1.00 98.12 101 HIS A N 1
ATOM 818 C CA . HIS A 1 101 ? 20.113 1.952 -39.066 1.00 98.12 101 HIS A CA 1
ATOM 819 C C . HIS A 1 101 ? 20.734 2.956 -40.051 1.00 98.12 101 HIS A C 1
ATOM 821 O O . HIS A 1 101 ? 21.181 2.553 -41.124 1.00 98.12 101 HIS A O 1
ATOM 827 N N . SER A 1 102 ? 20.823 4.237 -39.680 1.00 97.25 102 SER A N 1
ATOM 828 C CA . SER A 1 102 ? 21.465 5.278 -40.496 1.00 97.25 102 SER A CA 1
ATOM 829 C C . SER A 1 102 ? 22.960 5.010 -40.702 1.00 97.25 102 SER A C 1
ATOM 831 O O . SER A 1 102 ? 23.454 5.007 -41.832 1.00 97.25 102 SER A O 1
ATOM 833 N N . LEU A 1 103 ? 23.682 4.695 -39.622 1.00 96.69 103 LEU A N 1
ATOM 834 C CA . LEU A 1 103 ? 25.104 4.356 -39.675 1.00 96.69 103 LEU A CA 1
ATOM 835 C C . LEU A 1 103 ? 25.352 3.091 -40.497 1.00 96.69 103 LEU A C 1
ATOM 837 O O . LEU A 1 103 ? 26.283 3.058 -41.301 1.00 96.69 103 LEU A O 1
ATOM 841 N N . ARG A 1 104 ? 24.500 2.071 -40.352 1.00 96.00 104 ARG A N 1
ATOM 842 C CA . ARG A 1 104 ? 24.554 0.865 -41.185 1.00 96.00 104 ARG A CA 1
ATOM 843 C C . ARG A 1 104 ? 24.435 1.214 -42.669 1.00 96.00 104 ARG A C 1
ATOM 845 O O . ARG A 1 104 ? 25.293 0.799 -43.443 1.00 96.00 104 ARG A O 1
ATOM 852 N N . ALA A 1 105 ? 23.442 2.020 -43.047 1.00 93.69 105 ALA A N 1
ATOM 853 C CA . ALA A 1 105 ? 23.256 2.446 -44.433 1.00 93.69 105 ALA A CA 1
ATOM 854 C C . ALA A 1 105 ? 24.466 3.237 -44.964 1.00 93.69 105 ALA A C 1
ATOM 856 O O . ALA A 1 105 ? 24.897 3.030 -46.098 1.00 93.69 105 ALA A O 1
ATOM 857 N N . LEU A 1 106 ? 25.060 4.114 -44.146 1.00 93.56 106 LEU A N 1
ATOM 858 C CA . LEU A 1 106 ? 26.280 4.843 -44.503 1.00 93.56 106 LEU A CA 1
ATOM 859 C C . LEU A 1 106 ? 27.458 3.889 -44.765 1.00 93.56 106 LEU A C 1
ATOM 861 O O . LEU A 1 106 ? 28.154 4.024 -45.775 1.00 93.56 106 LEU A O 1
ATOM 865 N N . VAL A 1 107 ? 27.678 2.920 -43.872 1.00 91.38 107 VAL A N 1
ATOM 866 C CA . VAL A 1 107 ? 28.759 1.932 -43.993 1.00 91.38 107 VAL A CA 1
ATOM 867 C C . VAL A 1 107 ? 28.570 1.084 -45.247 1.00 91.38 107 VAL A C 1
ATOM 869 O O . VAL A 1 107 ? 29.503 0.977 -46.047 1.00 91.38 107 VAL A O 1
ATOM 872 N N . GLU A 1 108 ? 27.367 0.553 -45.468 1.00 90.31 108 GLU A N 1
ATOM 873 C CA . GLU A 1 108 ? 27.026 -0.238 -46.655 1.00 90.31 108 GLU A CA 1
ATOM 874 C C . GLU A 1 108 ? 27.269 0.564 -47.940 1.00 90.31 108 GLU A C 1
ATOM 876 O O . GLU A 1 108 ? 27.993 0.099 -48.826 1.00 90.31 108 GLU A O 1
ATOM 881 N N . ASN A 1 109 ? 26.800 1.814 -47.996 1.00 88.75 109 ASN A N 1
ATOM 882 C CA . ASN A 1 109 ? 27.072 2.710 -49.118 1.00 88.75 109 ASN A CA 1
ATOM 883 C C . ASN A 1 109 ? 28.583 2.899 -49.331 1.00 88.75 109 ASN A C 1
ATOM 885 O O . ASN A 1 109 ? 29.078 2.686 -50.436 1.00 88.75 109 ASN A O 1
ATOM 889 N N . SER A 1 110 ? 29.354 3.225 -48.292 1.00 83.56 110 SER A N 1
ATOM 890 C CA . SER A 1 110 ? 30.802 3.457 -48.424 1.00 83.56 110 SER A CA 1
ATOM 891 C C . SER A 1 110 ? 31.582 2.213 -48.879 1.00 83.56 110 SER A C 1
ATOM 893 O O . SER A 1 110 ? 32.542 2.324 -49.645 1.00 83.56 110 SER A O 1
ATOM 895 N N . SER A 1 111 ? 31.146 1.021 -48.461 1.00 76.38 111 SER A N 1
ATOM 896 C CA . SER A 1 111 ? 31.776 -0.247 -48.830 1.00 76.38 111 SER A CA 1
ATOM 897 C C . SER A 1 111 ? 31.603 -0.568 -50.318 1.00 76.38 111 SER A C 1
ATOM 899 O O . SER A 1 111 ? 32.572 -0.942 -50.980 1.00 76.38 111 SER A O 1
ATOM 901 N N . GLY A 1 112 ? 30.417 -0.309 -50.884 1.00 75.88 112 GLY A N 1
ATOM 902 C CA . GLY A 1 112 ? 30.163 -0.486 -52.315 1.00 75.88 112 GLY A CA 1
ATOM 903 C C . GLY A 1 112 ? 30.932 0.508 -53.192 1.00 75.88 112 GLY A C 1
ATOM 904 O O . GLY A 1 112 ? 31.378 0.152 -54.282 1.00 75.88 112 GLY A O 1
ATOM 905 N N . TRP A 1 113 ? 31.134 1.742 -52.716 1.00 68.88 113 TRP A N 1
ATOM 906 C CA . TRP A 1 113 ? 31.984 2.727 -53.398 1.00 68.88 113 TRP A CA 1
ATOM 907 C C . TRP A 1 113 ? 33.465 2.331 -53.373 1.00 68.88 113 TRP A C 1
ATOM 909 O O . TRP A 1 113 ? 34.143 2.463 -54.390 1.00 68.88 113 TRP A O 1
ATOM 919 N N . ARG A 1 114 ? 33.963 1.801 -52.248 1.00 76.94 114 ARG A N 1
ATOM 920 C CA . ARG A 1 114 ? 35.347 1.316 -52.133 1.00 76.94 114 ARG A CA 1
ATOM 921 C C . ARG A 1 114 ? 35.626 0.130 -53.059 1.00 76.94 114 ARG A C 1
ATOM 923 O O . ARG A 1 114 ? 36.678 0.119 -53.688 1.00 76.94 114 ARG A O 1
ATOM 930 N N . GLY A 1 115 ? 34.699 -0.826 -53.156 1.00 78.06 115 GLY A N 1
ATOM 931 C CA . GLY A 1 115 ? 34.826 -1.981 -54.053 1.00 78.06 115 GLY A CA 1
ATOM 932 C C . GLY A 1 115 ? 34.939 -1.564 -55.519 1.00 78.06 115 GLY A C 1
ATOM 933 O O . GLY A 1 115 ? 35.943 -1.857 -56.159 1.00 78.06 115 GLY A O 1
ATOM 934 N N . ARG A 1 116 ? 33.979 -0.767 -56.011 1.00 79.00 116 ARG A N 1
ATOM 935 C CA . ARG A 1 116 ? 34.000 -0.269 -57.399 1.00 79.00 116 ARG A CA 1
ATOM 936 C C . ARG A 1 116 ? 35.237 0.570 -57.712 1.00 79.00 116 ARG A C 1
ATOM 938 O O . ARG A 1 116 ? 35.841 0.408 -58.762 1.00 79.00 116 ARG A O 1
ATOM 945 N N . HIS A 1 117 ? 35.658 1.434 -56.786 1.00 79.56 117 HIS A N 1
ATOM 946 C CA . HIS A 1 117 ? 36.866 2.230 -56.995 1.00 79.56 117 HIS A CA 1
ATOM 947 C C . HIS A 1 117 ? 38.125 1.352 -57.099 1.00 79.56 117 HIS A C 1
ATOM 949 O O . HIS A 1 117 ? 39.008 1.638 -57.910 1.00 79.56 117 HIS A O 1
ATOM 955 N N . MET A 1 118 ? 38.216 0.289 -56.297 1.00 84.88 118 MET A N 1
ATOM 956 C CA . MET A 1 118 ? 39.326 -0.660 -56.367 1.00 84.88 118 MET A CA 1
ATOM 957 C C . MET A 1 118 ? 39.313 -1.436 -57.691 1.00 84.88 118 MET A C 1
ATOM 959 O O . MET A 1 118 ? 40.358 -1.542 -58.323 1.00 84.88 118 MET A O 1
ATOM 963 N N . GLU A 1 119 ? 38.143 -1.877 -58.159 1.00 84.75 119 GLU A N 1
ATOM 964 C CA . GLU A 1 119 ? 37.969 -2.527 -59.469 1.00 84.75 119 GLU A CA 1
ATOM 965 C C . GLU A 1 119 ? 38.400 -1.612 -60.632 1.00 84.75 119 GLU A C 1
ATOM 967 O O . GLU A 1 119 ? 39.158 -2.034 -61.510 1.00 84.75 119 GLU A O 1
ATOM 972 N N . ASP A 1 120 ? 37.983 -0.341 -60.616 1.00 88.31 120 ASP A N 1
ATOM 973 C CA . ASP A 1 120 ? 38.373 0.652 -61.624 1.00 88.31 120 ASP A CA 1
ATOM 974 C C . ASP A 1 120 ? 39.890 0.906 -61.618 1.00 88.31 120 ASP A C 1
ATOM 976 O O . ASP A 1 120 ? 40.517 1.026 -62.676 1.00 88.31 120 ASP A O 1
ATOM 980 N N . LEU A 1 121 ? 40.503 0.965 -60.430 1.00 87.44 121 LEU A N 1
ATOM 981 C CA . LEU A 1 121 ? 41.949 1.122 -60.274 1.00 87.44 121 LEU A CA 1
ATOM 982 C C . LEU A 1 121 ? 42.706 -0.106 -60.796 1.00 87.44 121 LEU A C 1
ATOM 984 O O . LEU A 1 121 ? 43.689 0.047 -61.522 1.00 87.44 121 LEU A O 1
ATOM 988 N N . GLU A 1 122 ? 42.249 -1.315 -60.467 1.00 86.81 122 GLU A N 1
ATOM 989 C CA . GLU A 1 122 ? 42.823 -2.562 -60.976 1.00 86.81 122 GLU A CA 1
ATOM 990 C C . GLU A 1 122 ? 42.767 -2.627 -62.508 1.00 86.81 122 GLU A C 1
ATOM 992 O O . GLU A 1 122 ? 43.760 -2.979 -63.152 1.00 86.81 122 GLU A O 1
ATOM 997 N N . GLU A 1 123 ? 41.639 -2.245 -63.113 1.00 91.69 123 GLU A N 1
ATOM 998 C CA . GLU A 1 123 ? 41.485 -2.196 -64.569 1.00 91.69 123 GLU A CA 1
ATOM 999 C C . GLU A 1 123 ? 42.378 -1.117 -65.203 1.00 91.69 123 GLU A C 1
ATOM 1001 O O . GLU A 1 123 ? 43.022 -1.368 -66.229 1.00 91.69 123 GLU A O 1
ATOM 1006 N N . ALA A 1 124 ? 42.491 0.064 -64.587 1.00 90.25 124 ALA A N 1
ATOM 1007 C CA . ALA A 1 124 ? 43.382 1.126 -65.050 1.00 90.25 124 ALA A CA 1
ATOM 1008 C C . ALA A 1 124 ? 44.858 0.697 -65.011 1.00 90.25 124 ALA A C 1
ATOM 1010 O O . ALA A 1 124 ? 45.579 0.878 -65.997 1.00 90.25 124 ALA A O 1
ATOM 1011 N N . VAL A 1 125 ? 45.302 0.066 -63.919 1.00 86.00 125 VAL A N 1
ATOM 1012 C CA . VAL A 1 125 ? 46.662 -0.482 -63.786 1.00 86.00 125 VAL A CA 1
ATOM 1013 C C . VAL A 1 125 ? 46.901 -1.577 -64.822 1.00 86.00 125 VAL A C 1
ATOM 1015 O O . VAL A 1 125 ? 47.911 -1.544 -65.526 1.00 86.00 125 VAL A O 1
ATOM 1018 N N . ARG A 1 126 ? 45.958 -2.511 -64.993 1.00 90.38 126 ARG A N 1
ATOM 1019 C CA . ARG A 1 126 ? 46.040 -3.578 -66.004 1.00 90.38 126 ARG A CA 1
ATOM 1020 C C . ARG A 1 126 ? 46.220 -3.007 -67.413 1.00 90.38 126 ARG A C 1
ATOM 1022 O O . ARG A 1 126 ? 47.057 -3.495 -68.178 1.00 90.38 126 ARG A O 1
ATOM 1029 N N . ARG A 1 127 ? 45.475 -1.952 -67.760 1.00 90.81 127 ARG A N 1
ATOM 1030 C CA . ARG A 1 127 ? 45.606 -1.242 -69.044 1.00 90.81 127 ARG A CA 1
ATOM 1031 C C . ARG A 1 127 ? 46.947 -0.535 -69.180 1.00 90.81 127 ARG A C 1
ATOM 1033 O O . ARG A 1 127 ? 47.580 -0.666 -70.226 1.00 9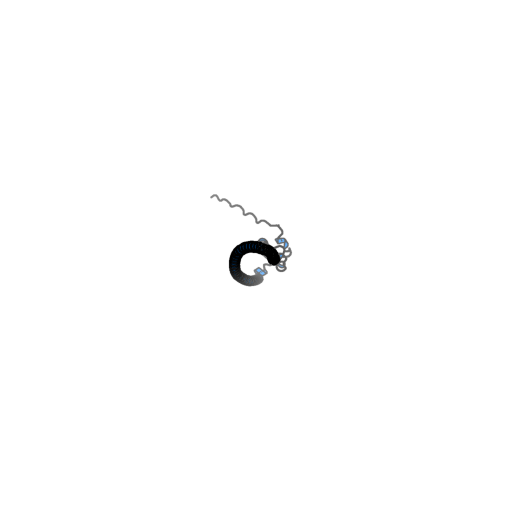0.81 127 ARG A O 1
ATOM 1040 N N . ALA A 1 128 ? 47.392 0.170 -68.143 1.00 82.12 128 ALA A N 1
ATOM 1041 C CA . ALA A 1 128 ? 48.680 0.855 -68.139 1.00 82.12 128 ALA A CA 1
ATOM 1042 C C . ALA A 1 128 ? 49.836 -0.133 -68.353 1.00 82.12 128 ALA A C 1
ATOM 1044 O O . ALA A 1 128 ? 50.669 0.088 -69.229 1.00 82.12 128 ALA A O 1
ATOM 1045 N N . VAL A 1 129 ? 49.831 -1.268 -67.645 1.00 80.31 129 VAL A N 1
ATOM 1046 C CA . VAL A 1 129 ? 50.812 -2.349 -67.830 1.00 80.31 129 VAL A CA 1
ATOM 1047 C C . VAL A 1 129 ? 50.800 -2.847 -69.273 1.00 80.31 129 VAL A C 1
ATOM 1049 O O . VAL A 1 129 ? 51.851 -2.906 -69.903 1.00 80.31 129 VAL A O 1
ATOM 1052 N N . LYS A 1 130 ? 49.620 -3.128 -69.845 1.00 83.06 130 LYS A N 1
ATOM 1053 C CA . LYS A 1 130 ? 49.499 -3.587 -71.238 1.00 83.06 130 LYS A CA 1
ATOM 1054 C C . LYS A 1 130 ? 50.081 -2.584 -72.244 1.00 83.06 130 LYS A C 1
ATOM 1056 O O . LYS A 1 130 ? 50.744 -2.998 -73.191 1.00 83.06 130 LYS A O 1
ATOM 1061 N N . ILE A 1 131 ? 49.846 -1.285 -72.043 1.00 79.94 131 ILE A N 1
ATOM 1062 C CA . ILE A 1 131 ? 50.381 -0.214 -72.900 1.00 79.94 131 ILE A CA 1
ATOM 1063 C C . ILE A 1 131 ? 51.903 -0.122 -72.763 1.00 79.94 131 ILE A C 1
ATOM 1065 O O . ILE A 1 131 ? 52.607 -0.077 -73.771 1.00 79.94 131 ILE A O 1
ATOM 1069 N N . VAL A 1 132 ? 52.417 -0.128 -71.530 1.00 72.12 132 VAL A N 1
ATOM 1070 C CA . VAL A 1 132 ? 53.858 -0.077 -71.261 1.00 72.12 132 VAL A CA 1
ATOM 1071 C C . VAL A 1 132 ? 54.554 -1.278 -71.893 1.00 72.12 132 VAL A C 1
ATOM 1073 O O . VAL A 1 132 ? 55.516 -1.083 -72.627 1.00 72.12 132 VAL A O 1
ATOM 1076 N N . SER A 1 133 ? 54.040 -2.497 -71.706 1.00 68.38 133 SER A N 1
ATOM 1077 C CA . SER A 1 133 ? 54.618 -3.719 -72.280 1.00 68.38 133 SER A CA 1
ATOM 1078 C C . SER A 1 133 ? 54.610 -3.755 -73.813 1.00 68.38 133 SER A C 1
ATOM 1080 O O . SER A 1 133 ? 55.448 -4.434 -74.395 1.00 68.38 133 SER A O 1
ATOM 1082 N N . ALA A 1 134 ? 53.694 -3.036 -74.471 1.00 72.75 134 ALA A N 1
ATOM 1083 C CA . ALA A 1 134 ? 53.618 -2.946 -75.932 1.00 72.75 134 ALA A CA 1
ATOM 1084 C C . ALA A 1 134 ? 54.473 -1.808 -76.532 1.00 72.75 134 ALA A C 1
ATOM 1086 O O . ALA A 1 134 ? 54.606 -1.714 -77.752 1.00 72.75 134 ALA A O 1
ATOM 1087 N N . SER A 1 135 ? 55.042 -0.925 -75.704 1.00 65.19 135 SER A N 1
ATOM 1088 C CA . SER A 1 135 ? 55.870 0.198 -76.157 1.00 65.19 135 SER A CA 1
ATOM 1089 C C . SER A 1 135 ? 57.298 -0.253 -76.514 1.00 65.19 135 SER A C 1
ATOM 1091 O O . SER A 1 135 ? 57.844 -1.125 -75.836 1.00 65.19 135 SER A O 1
ATOM 1093 N N . PRO A 1 136 ? 57.979 0.380 -77.495 1.00 54.06 136 PRO A N 1
ATOM 1094 C CA . PRO A 1 136 ? 59.406 0.164 -77.754 1.00 54.06 136 PRO A CA 1
ATOM 1095 C C . PRO A 1 136 ? 60.277 0.424 -76.519 1.00 54.06 136 PRO A C 1
ATOM 1097 O O . PRO A 1 136 ? 61.263 -0.274 -76.310 1.00 54.06 136 PRO A O 1
ATOM 1100 N N . VAL A 1 137 ? 59.873 1.372 -75.660 1.00 54.53 137 VAL A N 1
ATOM 1101 C CA . VAL A 1 137 ? 60.502 1.608 -74.351 1.00 54.53 137 VAL A CA 1
ATOM 1102 C C . VAL A 1 137 ? 60.220 0.447 -73.399 1.00 54.53 137 VAL A C 1
ATOM 1104 O O . VAL A 1 137 ? 61.118 0.058 -72.678 1.00 54.53 137 VAL A O 1
ATOM 1107 N N . GLY A 1 138 ? 59.044 -0.184 -73.424 1.00 49.69 138 GLY A N 1
ATOM 1108 C CA . GLY A 1 138 ? 58.768 -1.400 -72.642 1.00 49.69 138 GLY A CA 1
ATOM 1109 C C . GLY A 1 138 ? 59.531 -2.634 -73.122 1.00 49.69 138 GLY A C 1
ATOM 1110 O O . GLY A 1 138 ? 59.955 -3.447 -72.305 1.00 49.69 138 GLY A O 1
ATOM 1111 N N . HIS A 1 139 ? 59.795 -2.737 -74.428 1.00 50.72 139 HIS A N 1
ATOM 1112 C CA . HIS A 1 139 ? 60.729 -3.722 -74.976 1.00 50.72 139 HIS A CA 1
ATOM 1113 C C . HIS A 1 139 ? 62.192 -3.411 -74.607 1.00 50.72 139 HIS A C 1
ATOM 1115 O O . HIS A 1 139 ? 62.984 -4.341 -74.440 1.00 50.72 139 HIS A O 1
ATOM 1121 N N . HIS A 1 140 ? 62.548 -2.131 -74.429 1.00 49.81 140 HIS A N 1
ATOM 1122 C CA . HIS A 1 140 ? 63.878 -1.697 -73.984 1.00 49.81 140 HIS A CA 1
ATOM 1123 C C . HIS A 1 140 ? 64.056 -1.644 -72.454 1.00 49.81 140 HIS A C 1
ATOM 1125 O O . HIS A 1 140 ? 65.186 -1.725 -71.976 1.00 49.81 140 HIS A O 1
ATOM 1131 N N . VAL A 1 141 ? 62.977 -1.603 -71.666 1.00 50.06 141 VAL A N 1
ATOM 1132 C CA . VAL A 1 141 ? 62.971 -1.653 -70.192 1.00 50.06 141 VAL A CA 1
ATOM 1133 C C . VAL A 1 141 ? 62.911 -3.116 -69.735 1.00 50.06 141 VAL A C 1
ATOM 1135 O O . VAL A 1 141 ? 62.135 -3.550 -68.896 1.00 50.06 141 VAL A O 1
ATOM 1138 N N . ARG A 1 142 ? 63.860 -3.887 -70.264 1.00 54.91 142 ARG A N 1
ATOM 1139 C CA . ARG A 1 142 ? 64.583 -4.892 -69.479 1.00 54.91 142 ARG A CA 1
ATOM 1140 C C . ARG A 1 142 ? 65.707 -4.232 -68.670 1.00 54.91 142 ARG A C 1
ATOM 1142 O O . ARG A 1 142 ? 66.667 -4.897 -68.294 1.00 54.91 142 ARG A O 1
ATOM 1149 N N . SER A 1 143 ? 65.649 -2.925 -68.404 1.00 65.44 143 SER A N 1
ATOM 1150 C CA . SER A 1 143 ? 66.545 -2.333 -67.421 1.00 65.44 143 SER A CA 1
ATOM 1151 C C . SER A 1 143 ? 66.010 -2.712 -66.045 1.00 65.44 143 SER A C 1
ATOM 1153 O O . SER A 1 143 ? 65.117 -2.080 -65.489 1.00 65.44 143 SER A O 1
ATOM 1155 N N . GLN A 1 144 ? 66.574 -3.782 -65.490 1.00 71.88 144 GLN A N 1
ATOM 1156 C CA . GLN A 1 144 ? 66.417 -4.147 -64.083 1.00 71.88 144 GLN A CA 1
ATOM 1157 C C . GLN A 1 144 ? 66.503 -2.899 -63.176 1.00 71.88 144 GLN A C 1
ATOM 1159 O O . GLN A 1 144 ? 65.726 -2.769 -62.246 1.00 71.88 144 GLN A O 1
ATOM 1164 N N . ALA A 1 145 ? 67.345 -1.921 -63.536 1.00 71.06 145 ALA A N 1
ATOM 1165 C CA . ALA A 1 145 ? 67.480 -0.629 -62.866 1.00 71.06 145 ALA A CA 1
ATOM 1166 C C . ALA A 1 145 ? 66.174 0.185 -62.715 1.00 71.06 145 ALA A C 1
ATOM 1168 O O . ALA A 1 145 ? 65.989 0.830 -61.688 1.00 71.06 145 ALA A O 1
ATOM 1169 N N . ALA A 1 146 ? 65.264 0.173 -63.696 1.00 73.38 146 ALA A N 1
ATOM 1170 C CA . ALA A 1 146 ? 64.007 0.925 -63.600 1.00 73.38 146 ALA A CA 1
ATOM 1171 C C . ALA A 1 146 ? 63.004 0.244 -62.657 1.00 73.38 146 ALA A C 1
ATOM 1173 O O . ALA A 1 146 ? 62.343 0.915 -61.864 1.00 73.38 146 ALA A O 1
ATOM 1174 N N . PHE A 1 147 ? 62.931 -1.091 -62.703 1.00 79.50 147 PHE A N 1
ATOM 1175 C CA . PHE A 1 147 ? 62.149 -1.861 -61.734 1.00 79.50 147 PHE A CA 1
ATOM 1176 C C . PHE A 1 147 ? 62.730 -1.734 -60.327 1.00 79.50 147 PHE A C 1
ATOM 1178 O O . PHE A 1 147 ? 61.976 -1.571 -59.374 1.00 79.50 147 PHE A O 1
ATOM 1185 N N . ASP A 1 148 ? 64.055 -1.717 -60.204 1.00 82.00 148 ASP A N 1
ATOM 1186 C CA . ASP A 1 148 ? 64.741 -1.561 -58.924 1.00 82.00 148 ASP A CA 1
ATOM 1187 C C . ASP A 1 148 ? 64.457 -0.192 -58.302 1.00 82.00 148 ASP A C 1
ATOM 1189 O O . ASP A 1 148 ? 64.122 -0.124 -57.123 1.00 82.00 148 ASP A O 1
ATOM 1193 N N . ALA A 1 149 ? 64.490 0.887 -59.093 1.00 81.75 149 ALA A N 1
ATOM 1194 C CA . ALA A 1 149 ? 64.138 2.226 -58.620 1.00 81.75 149 ALA A CA 1
ATOM 1195 C C . ALA A 1 149 ? 62.667 2.321 -58.166 1.00 81.75 149 ALA A C 1
ATOM 1197 O O . ALA A 1 149 ? 62.362 2.954 -57.151 1.00 81.75 149 ALA A O 1
ATOM 1198 N N . LEU A 1 150 ? 61.749 1.665 -58.886 1.00 83.31 150 LEU A N 1
ATOM 1199 C CA . LEU A 1 150 ? 60.327 1.647 -58.539 1.00 83.31 150 LEU A CA 1
ATOM 1200 C C . LEU A 1 150 ? 60.071 0.847 -57.255 1.00 83.31 150 LEU A C 1
ATOM 1202 O O . LEU A 1 150 ? 59.387 1.340 -56.360 1.00 83.31 150 LEU A O 1
ATOM 1206 N N . LEU A 1 151 ? 60.650 -0.351 -57.130 1.00 86.25 151 LEU A N 1
ATOM 1207 C CA . LEU A 1 151 ? 60.535 -1.179 -55.927 1.00 86.25 151 LEU A CA 1
ATOM 1208 C C . LEU A 1 151 ? 61.168 -0.491 -54.711 1.00 86.25 151 LEU A C 1
ATOM 1210 O O . LEU A 1 151 ? 60.535 -0.448 -53.660 1.00 86.25 151 LEU A O 1
ATOM 1214 N N . GLN A 1 152 ? 62.342 0.133 -54.864 1.00 85.19 152 GLN A N 1
ATOM 1215 C CA . GLN A 1 152 ? 62.977 0.911 -53.794 1.00 85.19 152 GLN A CA 1
ATOM 1216 C C . GLN A 1 152 ? 62.094 2.079 -53.336 1.00 85.19 152 GLN A C 1
ATOM 1218 O O . GLN A 1 152 ? 61.981 2.335 -52.140 1.00 85.19 152 GLN A O 1
ATOM 1223 N N . THR A 1 153 ? 61.429 2.767 -54.269 1.00 84.75 153 THR A N 1
ATOM 1224 C CA . THR A 1 153 ? 60.497 3.855 -53.938 1.00 84.75 153 THR A CA 1
ATOM 1225 C C . THR A 1 153 ? 59.302 3.327 -53.149 1.00 84.75 153 THR A C 1
ATOM 1227 O O . THR A 1 153 ? 58.958 3.900 -52.121 1.00 84.75 153 THR A O 1
ATOM 1230 N N . LEU A 1 154 ? 58.697 2.214 -53.584 1.00 85.88 154 LEU A N 1
ATOM 1231 C CA . LEU A 1 154 ? 57.562 1.589 -52.894 1.00 85.88 154 LEU A CA 1
ATOM 1232 C C . LEU A 1 154 ? 57.924 1.067 -51.498 1.00 85.88 154 LEU A C 1
ATOM 1234 O O . LEU A 1 154 ? 57.090 1.140 -50.595 1.00 85.88 154 LEU A O 1
ATOM 1238 N N . VAL A 1 155 ? 59.149 0.570 -51.316 1.00 86.00 155 VAL A N 1
ATOM 1239 C CA . VAL A 1 155 ? 59.701 0.231 -49.997 1.00 86.00 155 VAL A CA 1
ATOM 1240 C C . VAL A 1 155 ? 59.897 1.495 -49.156 1.00 86.00 155 VAL A C 1
ATOM 1242 O O . VAL A 1 155 ? 59.471 1.537 -48.006 1.00 86.00 155 VAL A O 1
ATOM 1245 N N . GLY A 1 156 ? 60.458 2.559 -49.737 1.00 79.31 156 GLY A N 1
ATOM 1246 C CA . GLY A 1 156 ? 60.683 3.843 -49.064 1.00 79.31 156 GLY A CA 1
ATOM 1247 C C . GLY A 1 156 ? 59.403 4.556 -48.612 1.00 79.31 156 GLY A C 1
ATOM 1248 O O . GLY A 1 156 ? 59.423 5.255 -47.603 1.00 79.31 156 GLY A O 1
ATOM 1249 N N . VAL A 1 157 ? 58.282 4.356 -49.314 1.00 83.25 157 VAL A N 1
ATOM 1250 C CA . VAL A 1 157 ? 56.954 4.850 -48.898 1.00 83.25 157 VAL A CA 1
ATOM 1251 C C . VAL A 1 157 ? 56.125 3.806 -48.135 1.00 83.25 157 VAL A C 1
ATOM 1253 O O . VAL A 1 157 ? 54.925 3.994 -47.943 1.00 83.25 157 VAL A O 1
ATOM 1256 N N . SER A 1 158 ? 56.748 2.707 -47.693 1.00 83.44 158 SER A N 1
ATOM 1257 C CA . SER A 1 158 ? 56.147 1.648 -46.864 1.00 83.44 158 SER A CA 1
ATOM 1258 C C . SER A 1 158 ? 54.943 0.925 -47.485 1.00 83.44 158 SER A C 1
ATOM 1260 O O . SER A 1 158 ? 54.144 0.319 -46.770 1.00 83.44 158 SER A O 1
ATOM 1262 N N . ILE A 1 159 ? 54.801 0.965 -48.813 1.00 82.25 159 ILE A N 1
ATOM 1263 C CA . ILE A 1 159 ? 53.788 0.193 -49.550 1.00 82.25 159 ILE A CA 1
ATOM 1264 C C . ILE A 1 159 ? 54.247 -1.266 -49.681 1.00 82.25 159 ILE A C 1
ATOM 1266 O O . ILE A 1 159 ? 53.450 -2.192 -49.515 1.00 82.25 159 ILE A O 1
ATOM 1270 N N . LEU A 1 160 ? 55.541 -1.478 -49.940 1.00 83.75 160 LEU A N 1
ATOM 1271 C CA . LEU A 1 160 ? 56.165 -2.799 -49.900 1.00 83.75 160 LEU A CA 1
ATOM 1272 C C . LEU A 1 160 ? 56.937 -2.990 -48.587 1.00 83.75 160 LEU A C 1
ATOM 1274 O O . LEU A 1 160 ? 57.711 -2.134 -48.175 1.00 83.75 160 LEU A O 1
ATOM 1278 N N . ASN A 1 161 ? 56.724 -4.130 -47.939 1.00 85.44 161 ASN A N 1
ATOM 1279 C CA . ASN A 1 161 ? 57.413 -4.595 -46.745 1.00 85.44 161 ASN A CA 1
ATOM 1280 C C . ASN A 1 161 ? 58.100 -5.945 -47.025 1.00 85.44 161 ASN A C 1
ATOM 1282 O O . ASN A 1 161 ? 57.923 -6.549 -48.085 1.00 85.44 161 ASN A O 1
ATOM 1286 N N . GLN A 1 162 ? 58.900 -6.422 -46.071 1.00 82.94 162 GLN A N 1
ATOM 1287 C CA . GLN A 1 162 ? 59.724 -7.621 -46.255 1.00 82.94 162 GLN A CA 1
ATOM 1288 C C . GLN A 1 162 ? 58.904 -8.890 -46.558 1.00 82.94 162 GLN A C 1
ATOM 1290 O O . GLN A 1 162 ? 59.392 -9.807 -47.219 1.00 82.94 162 GLN A O 1
ATOM 1295 N N . GLU A 1 163 ? 57.650 -8.943 -46.110 1.00 80.69 163 GLU A N 1
ATOM 1296 C CA . GLU A 1 163 ? 56.759 -10.078 -46.350 1.00 80.69 163 GLU A CA 1
ATOM 1297 C C . GLU A 1 163 ? 56.086 -9.992 -47.724 1.00 80.69 163 GLU A C 1
ATOM 1299 O O . GLU A 1 163 ? 56.094 -10.960 -48.486 1.00 80.69 163 GLU A O 1
ATOM 1304 N N . ASN A 1 164 ? 55.535 -8.831 -48.081 1.00 85.44 164 ASN A N 1
ATOM 1305 C CA . ASN A 1 164 ? 54.732 -8.678 -49.292 1.00 85.44 164 ASN A CA 1
ATOM 1306 C C . ASN A 1 164 ? 55.582 -8.610 -50.576 1.00 85.44 164 ASN A C 1
ATOM 1308 O O . ASN A 1 164 ? 55.120 -9.045 -51.632 1.00 85.44 164 ASN A O 1
ATOM 1312 N N . ILE A 1 165 ? 56.847 -8.176 -50.490 1.00 84.00 165 ILE A N 1
ATOM 1313 C CA . ILE A 1 165 ? 57.775 -8.155 -51.631 1.00 84.00 165 ILE A CA 1
ATOM 1314 C C . ILE A 1 165 ? 58.160 -9.570 -52.090 1.00 84.00 165 ILE A C 1
ATOM 1316 O O . ILE A 1 165 ? 58.494 -9.788 -53.253 1.00 84.00 165 ILE A O 1
ATOM 1320 N N . ARG A 1 166 ? 58.080 -10.556 -51.185 1.00 84.19 166 ARG A N 1
ATOM 1321 C CA . ARG A 1 166 ? 58.309 -11.979 -51.480 1.00 84.19 166 ARG A CA 1
ATOM 1322 C C . ARG A 1 166 ? 57.093 -12.639 -52.135 1.00 84.19 166 ARG A C 1
ATOM 1324 O O . ARG A 1 166 ? 57.154 -13.811 -52.503 1.00 84.19 166 ARG A O 1
ATOM 1331 N N . GLY A 1 167 ? 55.996 -11.897 -52.297 1.00 82.62 167 GLY A N 1
ATOM 1332 C CA . GLY A 1 167 ? 54.798 -12.357 -52.981 1.00 82.62 167 GLY A CA 1
ATOM 1333 C C . GLY A 1 167 ? 55.087 -12.726 -54.444 1.00 82.62 167 GLY A C 1
ATOM 1334 O O . GLY A 1 167 ? 55.836 -12.012 -55.113 1.00 82.62 167 GLY A O 1
ATOM 1335 N N . PRO A 1 168 ? 54.462 -13.785 -54.994 1.00 75.62 168 PRO A N 1
ATOM 1336 C CA . PRO A 1 168 ? 54.730 -14.258 -56.358 1.00 75.62 168 PRO A CA 1
ATOM 1337 C C . PRO A 1 168 ? 54.574 -13.179 -57.440 1.00 75.62 168 PRO A C 1
ATOM 1339 O O . PRO A 1 168 ? 55.274 -13.213 -58.447 1.00 75.62 168 PRO A O 1
ATOM 1342 N N . ALA A 1 169 ? 53.676 -12.213 -57.216 1.00 76.06 169 ALA A N 1
ATOM 1343 C CA . ALA A 1 169 ? 53.408 -11.107 -58.133 1.00 76.06 169 ALA A CA 1
ATOM 1344 C C . ALA A 1 169 ? 54.533 -10.060 -58.188 1.00 76.06 169 ALA A C 1
ATOM 1346 O O . ALA A 1 169 ? 54.664 -9.375 -59.195 1.00 76.06 169 ALA A O 1
ATOM 1347 N N . VAL A 1 170 ? 55.329 -9.918 -57.124 1.00 77.81 170 VAL A N 1
ATOM 1348 C CA . VAL A 1 170 ? 56.415 -8.926 -57.027 1.00 77.81 170 VAL A CA 1
ATOM 1349 C C . VAL A 1 170 ? 57.776 -9.594 -57.235 1.00 77.81 170 VAL A C 1
ATOM 1351 O O . VAL A 1 170 ? 58.663 -9.019 -57.864 1.00 77.81 170 VAL A O 1
ATOM 1354 N N . LEU A 1 171 ? 57.912 -10.850 -56.801 1.00 79.56 171 LEU A N 1
ATOM 1355 C CA . LEU A 1 171 ? 59.157 -11.616 -56.828 1.00 79.56 171 LEU A CA 1
ATOM 1356 C C . LEU A 1 171 ? 59.769 -11.742 -58.233 1.00 79.56 171 LEU A C 1
ATOM 1358 O O . LEU A 1 171 ? 60.988 -11.677 -58.381 1.00 79.56 171 LEU A O 1
ATOM 1362 N N . SER A 1 172 ? 58.943 -11.859 -59.278 1.00 76.75 172 SER A N 1
ATOM 1363 C CA . SER A 1 172 ? 59.405 -11.922 -60.673 1.00 76.75 172 SER A CA 1
ATOM 1364 C C . SER A 1 172 ? 60.119 -10.652 -61.149 1.00 76.75 172 SER A C 1
ATOM 1366 O O . SER A 1 172 ? 60.832 -10.696 -62.150 1.00 76.75 172 SER A O 1
ATOM 1368 N N . PHE A 1 173 ? 59.942 -9.529 -60.446 1.00 78.19 173 PHE A N 1
ATOM 1369 C CA . PHE A 1 173 ? 60.550 -8.239 -60.773 1.00 78.19 173 PHE A CA 1
ATOM 1370 C C . PHE A 1 173 ? 61.848 -7.968 -59.995 1.00 78.19 173 PHE A C 1
ATOM 1372 O O . PHE A 1 173 ? 62.630 -7.107 -60.397 1.00 78.19 173 PHE A O 1
ATOM 1379 N N . CYS A 1 174 ? 62.137 -8.725 -58.930 1.00 76.69 174 CYS A N 1
ATOM 1380 C CA . CYS A 1 174 ? 63.309 -8.518 -58.067 1.00 76.69 174 CYS A CA 1
ATOM 1381 C C . CYS A 1 174 ? 64.649 -8.956 -58.689 1.00 76.69 174 CYS A C 1
ATOM 1383 O O . CYS A 1 174 ? 65.699 -8.792 -58.068 1.00 76.69 174 CYS A O 1
ATOM 1385 N N . GLY A 1 175 ? 64.639 -9.512 -59.904 1.00 74.69 175 GLY A N 1
ATOM 1386 C CA . GLY A 1 175 ? 65.851 -9.918 -60.612 1.00 74.69 175 GLY A CA 1
ATOM 1387 C C . GLY A 1 175 ? 66.676 -10.993 -59.880 1.00 74.69 175 GLY A C 1
ATOM 1388 O O . GLY A 1 175 ? 66.251 -11.556 -58.872 1.00 74.69 175 GLY A O 1
ATOM 1389 N N . PRO A 1 176 ? 67.893 -11.297 -60.363 1.00 73.94 176 PRO A N 1
ATOM 1390 C CA . PRO A 1 176 ? 68.691 -12.417 -59.855 1.00 73.94 176 PRO A CA 1
ATOM 1391 C C . PRO A 1 176 ? 69.270 -12.208 -58.446 1.00 73.94 176 PRO A C 1
ATOM 1393 O O . PRO A 1 176 ? 69.706 -13.177 -57.836 1.00 73.94 176 PRO A O 1
ATOM 1396 N N . LYS A 1 177 ? 69.295 -10.972 -57.921 1.00 76.50 177 LYS A N 1
ATOM 1397 C CA . LYS A 1 177 ? 69.808 -10.680 -56.565 1.00 76.50 177 LYS A CA 1
ATOM 1398 C C . LYS A 1 177 ? 68.725 -10.752 -55.475 1.00 76.50 177 LYS A C 1
ATOM 1400 O O . LYS A 1 177 ? 69.054 -10.606 -54.306 1.00 76.50 177 LYS A O 1
ATOM 1405 N N . GLY A 1 178 ? 67.464 -10.980 -55.850 1.00 81.44 178 GLY A N 1
ATOM 1406 C CA . GLY A 1 178 ? 66.367 -11.183 -54.907 1.00 81.44 178 GLY A CA 1
ATOM 1407 C C . GLY A 1 178 ? 65.845 -9.906 -54.226 1.00 81.44 178 GLY A C 1
ATOM 1408 O O . GLY A 1 178 ? 66.378 -8.814 -54.433 1.00 81.44 178 GLY A O 1
ATOM 1409 N N . PRO A 1 179 ? 64.756 -10.032 -53.448 1.00 83.62 179 PRO A N 1
ATOM 1410 C CA . PRO A 1 179 ? 64.048 -8.904 -52.839 1.00 83.62 179 PRO A CA 1
ATOM 1411 C C . PRO A 1 179 ? 64.757 -8.289 -51.623 1.00 83.62 179 PRO A C 1
ATOM 1413 O O . PRO A 1 179 ? 64.489 -7.140 -51.287 1.00 83.62 179 PRO A O 1
ATOM 1416 N N . ASP A 1 180 ? 65.647 -9.026 -50.956 1.00 84.06 180 ASP A N 1
ATOM 1417 C CA . ASP A 1 180 ? 66.216 -8.591 -49.671 1.00 84.06 180 ASP A CA 1
ATOM 1418 C C . ASP A 1 180 ? 67.112 -7.344 -49.814 1.00 84.06 180 ASP A C 1
ATOM 1420 O O . ASP A 1 180 ? 67.090 -6.461 -48.960 1.00 84.06 180 ASP A O 1
ATOM 1424 N N . ARG A 1 181 ? 67.754 -7.172 -50.977 1.00 83.69 181 ARG A N 1
ATOM 1425 C CA . ARG A 1 181 ? 68.630 -6.029 -51.294 1.00 83.69 181 ARG A CA 1
ATOM 1426 C C . ARG A 1 181 ? 67.973 -4.647 -51.198 1.00 83.69 181 ARG A C 1
ATOM 1428 O O . ARG A 1 181 ? 68.679 -3.649 -51.185 1.00 83.69 181 ARG A O 1
ATOM 1435 N N . PHE A 1 182 ? 66.640 -4.572 -51.228 1.00 83.00 182 PHE A N 1
ATOM 1436 C CA . PHE A 1 182 ? 65.908 -3.302 -51.136 1.00 83.00 182 PHE A CA 1
ATOM 1437 C C . PHE A 1 182 ? 65.753 -2.821 -49.680 1.00 83.00 182 PHE A C 1
ATOM 1439 O O . PHE A 1 182 ? 65.366 -1.675 -49.446 1.00 83.00 182 PHE A O 1
ATOM 1446 N N . PHE A 1 183 ? 66.064 -3.694 -48.715 1.00 82.38 183 PHE A N 1
ATOM 1447 C CA . PHE A 1 183 ? 65.982 -3.446 -47.274 1.00 82.38 183 PHE A CA 1
ATOM 1448 C C . PHE A 1 183 ? 67.360 -3.464 -46.590 1.00 82.38 183 PHE A C 1
ATOM 1450 O O . PHE A 1 183 ? 67.459 -3.085 -45.423 1.00 82.38 183 PHE A O 1
ATOM 1457 N N . ASP A 1 184 ? 68.414 -3.868 -47.306 1.00 74.25 184 ASP A N 1
ATOM 1458 C CA . ASP A 1 184 ? 69.790 -3.853 -46.810 1.00 74.25 184 ASP A CA 1
ATOM 1459 C C . ASP A 1 184 ? 70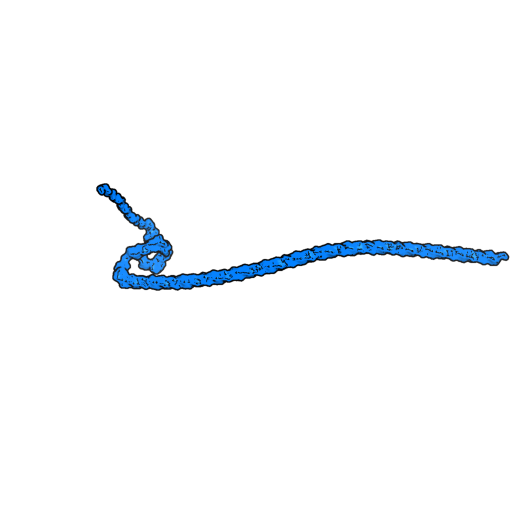.340 -2.413 -46.796 1.00 74.25 184 ASP A C 1
ATOM 1461 O O . ASP A 1 184 ? 70.329 -1.701 -47.801 1.00 74.25 184 ASP A O 1
ATOM 1465 N N . ALA A 1 185 ? 70.808 -1.960 -45.632 1.00 55.69 185 ALA A N 1
ATOM 1466 C CA . ALA A 1 185 ? 71.182 -0.574 -45.349 1.00 55.69 185 ALA A CA 1
ATOM 1467 C C . ALA A 1 185 ? 72.560 -0.149 -45.912 1.00 55.69 185 ALA A C 1
ATOM 1469 O O . ALA A 1 185 ? 73.392 0.379 -45.176 1.00 55.69 185 ALA A O 1
ATOM 1470 N N . GLU A 1 186 ? 72.804 -0.318 -47.213 1.00 51.62 186 GLU A N 1
ATOM 1471 C CA . GLU A 1 186 ? 73.924 0.332 -47.915 1.00 51.62 186 GLU A CA 1
ATOM 1472 C C . GLU A 1 186 ? 73.399 1.394 -48.891 1.00 51.62 186 GLU A C 1
ATOM 1474 O O . GLU A 1 186 ? 73.250 1.189 -50.092 1.00 51.62 186 GLU A O 1
ATOM 1479 N N . SER A 1 187 ? 73.096 2.569 -48.339 1.00 40.91 187 SER A N 1
ATOM 1480 C CA . SER A 1 187 ? 72.776 3.789 -49.086 1.00 40.91 187 SER A CA 1
ATOM 1481 C C . SER A 1 187 ? 74.061 4.440 -49.626 1.00 40.91 187 SER A C 1
ATOM 1483 O O . SER A 1 187 ? 74.875 4.877 -48.807 1.00 40.91 187 SER A O 1
ATOM 1485 N N . PRO A 1 188 ? 74.243 4.652 -50.945 1.00 43.28 188 PRO A N 1
ATOM 1486 C CA . PRO A 1 188 ? 75.131 5.702 -51.417 1.00 43.28 188 PRO A CA 1
ATOM 1487 C C . PRO A 1 188 ? 74.406 7.047 -51.264 1.00 43.28 188 PRO A C 1
ATOM 1489 O O . PRO A 1 188 ? 73.414 7.320 -51.940 1.00 43.28 188 PRO A O 1
ATOM 1492 N N . TYR A 1 189 ? 74.905 7.874 -50.345 1.00 41.47 189 TYR A N 1
ATOM 1493 C CA . TYR A 1 189 ? 74.567 9.295 -50.225 1.00 41.47 189 TYR A CA 1
ATOM 1494 C C . TYR A 1 189 ? 74.636 9.993 -51.602 1.00 41.47 189 TYR A C 1
ATOM 1496 O O . TYR A 1 189 ? 75.628 9.802 -52.308 1.00 41.47 189 TYR A O 1
ATOM 1504 N N . PRO A 1 190 ? 73.660 10.835 -51.992 1.00 47.56 190 PRO A N 1
ATOM 1505 C CA . PRO A 1 190 ? 73.826 11.724 -53.138 1.00 47.56 190 PRO A CA 1
ATOM 1506 C C . PRO A 1 190 ? 74.876 12.799 -52.819 1.00 47.56 190 PRO A C 1
ATOM 1508 O O . PRO A 1 190 ? 74.806 13.436 -51.768 1.00 47.56 190 PRO A O 1
ATOM 1511 N N . GLU A 1 191 ? 75.836 12.977 -53.728 1.00 41.88 191 GLU A N 1
ATOM 1512 C CA . GLU A 1 191 ? 76.917 13.970 -53.683 1.00 41.88 191 GLU A CA 1
ATOM 1513 C C . GLU A 1 191 ? 76.440 15.392 -53.332 1.00 41.88 191 GLU A C 1
ATOM 1515 O O . GLU A 1 191 ? 75.427 15.884 -53.835 1.00 41.88 191 GLU A O 1
ATOM 1520 N N . GLU A 1 192 ? 77.229 16.056 -52.482 1.00 39.22 192 GLU A N 1
ATOM 1521 C CA . GLU A 1 192 ? 77.107 17.464 -52.107 1.00 39.22 192 GLU A CA 1
ATOM 1522 C C . GLU A 1 192 ? 77.078 18.401 -53.328 1.00 39.22 192 GLU A C 1
ATOM 1524 O O . GLU A 1 192 ? 77.901 18.324 -54.241 1.00 39.22 192 GLU A O 1
ATOM 1529 N N . ILE A 1 193 ? 76.159 19.365 -53.294 1.00 47.16 193 ILE A N 1
ATOM 1530 C CA . ILE A 1 193 ? 76.132 20.524 -54.193 1.00 47.16 193 ILE A CA 1
ATOM 1531 C C . ILE A 1 193 ? 77.353 21.412 -53.867 1.00 47.16 193 ILE A C 1
ATOM 1533 O O . ILE A 1 193 ? 77.519 21.777 -52.700 1.00 47.16 193 ILE A O 1
ATOM 1537 N N . PRO A 1 194 ? 78.194 21.827 -54.837 1.00 55.94 194 PRO A N 1
ATOM 1538 C CA . PRO A 1 194 ? 79.310 22.721 -54.542 1.00 55.94 194 PRO A CA 1
ATOM 1539 C C . PRO A 1 194 ? 78.805 24.143 -54.219 1.00 55.94 194 PRO A C 1
ATOM 1541 O O . PRO A 1 194 ? 77.784 24.576 -54.763 1.00 55.94 194 PRO A O 1
ATOM 1544 N N . PRO A 1 195 ? 79.507 24.903 -53.356 1.00 55.91 195 PRO A N 1
ATOM 1545 C CA . PRO A 1 195 ? 79.019 26.183 -52.856 1.00 55.91 195 PRO A CA 1
ATOM 1546 C C . PRO A 1 195 ? 79.024 27.279 -53.942 1.00 55.91 195 PRO A C 1
ATOM 1548 O O . PRO A 1 195 ? 79.822 27.223 -54.886 1.00 55.91 195 PRO A O 1
ATOM 1551 N N . PRO A 1 196 ? 78.168 28.313 -53.817 1.00 51.66 196 PRO A N 1
ATOM 1552 C CA . PRO A 1 196 ? 78.048 29.360 -54.823 1.00 51.66 196 PRO A CA 1
ATOM 1553 C C . PRO A 1 196 ? 79.287 30.263 -54.847 1.00 51.66 196 PRO A C 1
ATOM 1555 O O . PRO A 1 196 ? 79.714 30.792 -53.821 1.00 51.66 196 PRO A O 1
ATOM 1558 N N . LYS A 1 197 ? 79.839 30.480 -56.047 1.00 46.97 197 LYS A N 1
ATOM 1559 C CA . LYS A 1 197 ? 80.894 31.468 -56.303 1.00 46.97 197 LYS A CA 1
ATOM 1560 C C . LYS A 1 197 ? 80.341 32.880 -56.096 1.00 46.97 197 LYS A C 1
ATOM 1562 O O . LYS A 1 197 ? 79.430 33.302 -56.804 1.00 46.97 197 LYS A O 1
ATOM 1567 N N . SER A 1 198 ? 80.930 33.618 -55.165 1.00 48.56 198 SER A N 1
ATOM 1568 C CA . SER A 1 198 ? 80.793 35.066 -55.043 1.00 48.56 198 SER A CA 1
ATOM 1569 C C . SER A 1 198 ? 81.461 35.748 -56.243 1.00 48.56 198 SER A C 1
ATOM 1571 O O . SER A 1 198 ? 82.666 35.617 -56.448 1.00 48.56 198 SER A O 1
ATOM 1573 N N . TYR A 1 199 ? 80.679 36.472 -57.045 1.00 51.00 199 TYR A N 1
ATOM 1574 C CA . TYR A 1 199 ? 81.201 37.392 -58.056 1.00 51.00 199 TYR A CA 1
ATOM 1575 C C . TYR A 1 199 ? 81.205 38.802 -57.461 1.00 51.00 199 TYR A C 1
ATOM 1577 O O . TYR A 1 199 ? 80.152 39.354 -57.150 1.00 51.00 199 TYR A O 1
ATOM 1585 N N . ALA A 1 200 ? 82.404 39.350 -57.272 1.00 45.62 200 ALA A N 1
ATOM 1586 C CA . ALA A 1 200 ? 82.631 40.780 -57.138 1.00 45.62 200 ALA A CA 1
ATOM 1587 C C . ALA A 1 200 ? 82.958 41.324 -58.535 1.00 45.62 200 ALA A C 1
ATOM 1589 O O . ALA A 1 200 ? 83.819 40.771 -59.223 1.00 45.62 200 ALA A O 1
ATOM 1590 N N . GLY A 1 201 ? 82.248 42.372 -58.942 1.00 42.31 201 GLY A N 1
ATOM 1591 C CA . GLY A 1 201 ? 82.393 43.070 -60.218 1.00 42.31 201 GLY A CA 1
ATOM 1592 C C . GLY A 1 201 ? 81.299 44.106 -60.359 1.00 42.31 201 GLY A C 1
ATOM 1593 O O . GLY A 1 201 ? 80.169 43.684 -60.679 1.00 42.31 201 GLY A O 1
#